Protein AF-A0AAN7XK36-F1 (afdb_monomer_lite)

Foldseek 3Di:
DDDDDDDDDDDDDPPPPPPPDPVVVVVVVVVVVVVVVVVVVVVCCVPPPVNVVVVVVVVVVVVVVVVVVVVVVVVVVVVVVVVVVVVVVVVVVVVVVVVVVVVVVVVVVVVVVVVVVVVVVVVVVVVVVVVVVVVVVVVVVVVVVVVVVVVVVVVVVVVVVVVVVVVVVVVVVVVVVVVVVVVVVVVVVVVVVVVVVVVVVVVVVVVVVVVVVVVVVVVVVVVVVVVVVVVCVVVVVPDDDDDDDPDPPVVVVVVVVVVCVVVPPPPDDDDDDDDDPPDDDDDDDDDDDDDDDDDDDDDDDDDDDDDDDDDDDDDDDPPPVVVVVVVVVVVVVVVVVPPDDPPPPPPPPPPDDDDD

Secondary structure (DSSP, 8-state):
-------------------S-HHHHHHHHHHHHHHHHHHHHHHHHHT-HHHHHHHHHHHHHHHHHHHHHHHHHHHHHHHHHHHHHHHHHHHHHHHHHHHHHHHHHHHHHHHHHHHHHHHHHHHHHHHHHHHHHHHHHHHHHHHHHHHHHHHHHHHHHHHHHHHHHHHHHHHHHHHHHHHHHHHHHHHHHHHHHHHHHHHHHHHHHHHHHHHHHHHHHHHHHHHHHHHHHHHHHHHTTT----------HHHHHHHHHHHHHHHS---S----S--------------------------------------------THHHHHHHHHHHHHHHHHHTT----TTSTTSSSS-----

pLDDT: mean 75.32, std 25.04, range [29.2, 98.69]

Structure (mmCIF, N/CA/C/O backbone):
data_AF-A0AAN7XK36-F1
#
_entry.id   AF-A0AAN7XK36-F1
#
loop_
_atom_site.group_PDB
_atom_site.id
_atom_site.type_symbol
_atom_site.label_atom_id
_atom_site.label_alt_id
_atom_site.label_comp_id
_atom_site.label_asym_id
_atom_site.label_entity_id
_atom_site.label_seq_id
_atom_site.pdbx_PDB_ins_code
_atom_site.Cartn_x
_atom_site.Cartn_y
_atom_site.Cartn_z
_atom_site.occupancy
_atom_site.B_iso_or_equiv
_atom_site.auth_seq_id
_atom_site.auth_comp_id
_atom_site.auth_asym_id
_atom_site.auth_atom_id
_atom_site.pdbx_PDB_model_num
ATOM 1 N N . MET A 1 1 ? -60.782 15.407 99.510 1.00 42.50 1 MET A N 1
ATOM 2 C CA . MET A 1 1 ? -62.079 16.067 99.227 1.00 42.50 1 MET A CA 1
ATOM 3 C C . MET A 1 1 ? -62.958 15.015 98.578 1.00 42.50 1 MET A C 1
ATOM 5 O O . MET A 1 1 ? -62.475 14.459 97.600 1.00 42.50 1 MET A O 1
ATOM 9 N N . PRO A 1 2 ? -64.125 14.632 99.126 1.00 44.09 2 PRO A N 1
ATOM 10 C CA . PRO A 1 2 ? -65.153 15.415 99.839 1.00 44.09 2 PRO A CA 1
ATOM 11 C C . PRO A 1 2 ? -65.187 15.056 101.343 1.00 44.09 2 PRO A C 1
ATOM 13 O O . PRO A 1 2 ? -64.487 14.141 101.748 1.00 44.09 2 PRO A O 1
ATOM 16 N N . ARG A 1 3 ? -65.947 15.653 102.258 1.00 39.16 3 ARG A N 1
ATOM 17 C CA . ARG A 1 3 ? -66.789 16.853 102.359 1.00 39.16 3 ARG A CA 1
ATOM 18 C C . ARG A 1 3 ? -67.211 16.830 103.832 1.00 39.16 3 ARG A C 1
ATOM 20 O O . ARG A 1 3 ? -67.701 15.805 104.301 1.00 39.16 3 ARG A O 1
ATOM 27 N N . ASP A 1 4 ? -66.979 17.921 104.545 1.00 38.22 4 ASP A N 1
ATOM 28 C CA . ASP A 1 4 ? -67.459 18.120 105.909 1.00 38.22 4 ASP A CA 1
ATOM 29 C C . ASP A 1 4 ? -68.971 17.903 106.007 1.00 38.22 4 ASP A C 1
ATOM 31 O O . ASP A 1 4 ? -69.725 18.341 105.137 1.00 38.22 4 ASP A O 1
ATOM 35 N N . SER A 1 5 ? -69.432 17.291 107.097 1.00 44.53 5 SER A N 1
ATOM 36 C CA . SER A 1 5 ? -70.775 17.529 107.637 1.00 44.53 5 SER A CA 1
ATOM 37 C C . SER A 1 5 ? -70.770 17.264 109.138 1.00 44.53 5 SER A C 1
ATOM 39 O O . SER A 1 5 ? -70.882 16.140 109.619 1.00 44.53 5 SER A O 1
ATOM 41 N N . GLN A 1 6 ? -70.595 18.366 109.862 1.00 39.06 6 GLN A N 1
ATOM 42 C CA . GLN A 1 6 ? -70.835 18.516 111.288 1.00 39.06 6 GLN A CA 1
ATOM 43 C C . GLN A 1 6 ? -72.252 18.042 111.641 1.00 39.06 6 GLN A C 1
ATOM 45 O O . GLN A 1 6 ? -73.210 18.444 110.989 1.00 39.06 6 GLN A O 1
ATOM 50 N N . SER A 1 7 ? -72.400 17.277 112.724 1.00 41.94 7 SER A N 1
ATOM 51 C CA . SER A 1 7 ? -73.647 17.248 113.500 1.00 41.94 7 SER A CA 1
ATOM 52 C C . SER A 1 7 ? -73.307 17.262 114.985 1.00 41.94 7 SER A C 1
ATOM 54 O O . SER A 1 7 ? -72.906 16.269 115.584 1.00 41.94 7 SER A O 1
ATOM 56 N N . LYS A 1 8 ? -73.420 18.460 115.547 1.00 41.34 8 LYS A N 1
ATOM 57 C CA . LYS A 1 8 ? -73.320 18.807 116.958 1.00 41.34 8 LYS A CA 1
ATOM 58 C C . LYS A 1 8 ? -74.729 18.665 117.538 1.00 41.34 8 LYS A C 1
ATOM 60 O O . LYS A 1 8 ? -75.589 19.472 117.201 1.00 41.34 8 LYS A O 1
ATOM 65 N N . THR A 1 9 ? -75.003 17.662 118.368 1.00 38.84 9 THR A N 1
ATOM 66 C CA . THR A 1 9 ? -76.258 17.575 119.148 1.00 38.84 9 THR A CA 1
ATOM 67 C C . THR A 1 9 ? -75.981 16.713 120.381 1.00 38.84 9 THR A C 1
ATOM 69 O O . THR A 1 9 ? -75.776 15.514 120.278 1.00 38.84 9 THR A O 1
ATOM 72 N N . ALA A 1 10 ? -75.580 17.357 121.474 1.00 36.78 10 ALA A N 1
ATOM 73 C CA . ALA A 1 10 ? -76.425 17.700 122.620 1.00 36.78 10 ALA A CA 1
ATOM 74 C C . ALA A 1 10 ? -76.364 16.614 123.702 1.00 36.78 10 ALA A C 1
ATOM 76 O O . ALA A 1 10 ? -76.970 15.551 123.602 1.00 36.78 10 ALA A O 1
ATOM 77 N N . ALA A 1 11 ? -75.623 16.938 124.761 1.00 40.47 11 ALA A N 1
ATOM 78 C CA . ALA A 1 11 ? -75.819 16.344 126.066 1.00 40.47 11 ALA A CA 1
ATOM 79 C C . ALA A 1 11 ? -77.290 16.521 126.464 1.00 40.47 11 ALA A C 1
ATOM 81 O O . ALA A 1 11 ? -77.763 17.647 126.607 1.00 40.47 11 ALA A O 1
ATOM 82 N N . ILE A 1 12 ? -77.993 15.409 126.657 1.00 38.94 12 ILE A N 1
ATOM 83 C CA . ILE A 1 12 ? -79.192 15.365 127.484 1.00 38.94 12 ILE A CA 1
ATOM 84 C C . ILE A 1 12 ? -78.900 14.345 128.573 1.00 38.94 12 ILE A C 1
ATOM 86 O O . ILE A 1 12 ? -79.059 13.137 128.413 1.00 38.94 12 ILE A O 1
ATOM 90 N N . ALA A 1 13 ? -78.417 14.881 129.689 1.00 41.28 13 ALA A N 1
ATOM 91 C CA . ALA A 1 13 ? -78.659 14.290 130.982 1.00 41.28 13 ALA A CA 1
ATOM 92 C C . ALA A 1 13 ? -80.178 14.170 131.159 1.00 41.28 13 ALA A C 1
ATOM 94 O O . ALA A 1 13 ? -80.890 15.170 131.175 1.00 41.28 13 ALA A O 1
ATOM 95 N N . ALA A 1 14 ? -80.657 12.942 131.302 1.00 37.47 14 ALA A N 1
ATOM 96 C CA . ALA A 1 14 ? -81.941 12.654 131.916 1.00 37.47 14 ALA A CA 1
ATOM 97 C C . ALA A 1 14 ? -81.705 11.602 133.002 1.00 37.47 14 ALA A C 1
ATOM 99 O O . ALA A 1 14 ? -82.149 10.462 132.921 1.00 37.47 14 ALA A O 1
ATOM 100 N N . VAL A 1 15 ? -81.003 12.028 134.057 1.00 41.22 15 VAL A N 1
ATOM 101 C CA . VAL A 1 15 ? -81.347 11.611 135.419 1.00 41.22 15 VAL A CA 1
ATOM 102 C C . VAL A 1 15 ? -82.739 12.189 135.667 1.00 41.22 15 VAL A C 1
ATOM 104 O O . VAL A 1 15 ? -82.903 13.285 136.190 1.00 41.22 15 VAL A O 1
ATOM 107 N N . ALA A 1 16 ? -83.748 11.488 135.162 1.00 42.38 16 ALA A N 1
ATOM 108 C CA . ALA A 1 16 ? -85.130 11.698 135.525 1.00 42.38 16 ALA A CA 1
ATOM 109 C C . ALA A 1 16 ? -85.463 10.578 136.503 1.00 42.38 16 ALA A C 1
ATOM 111 O O . ALA A 1 16 ? -85.683 9.431 136.124 1.00 42.38 16 ALA A O 1
ATOM 112 N N . THR A 1 17 ? -85.447 10.927 137.784 1.00 42.22 17 THR A N 1
ATOM 113 C CA . THR A 1 17 ? -86.207 10.258 138.833 1.00 42.22 17 THR A CA 1
ATOM 114 C C . THR A 1 17 ? -87.656 10.122 138.369 1.00 42.22 17 THR A C 1
ATOM 116 O O . THR A 1 17 ? -88.474 11.022 138.561 1.00 42.22 17 THR A O 1
ATOM 119 N N . VAL A 1 18 ? -87.969 9.011 137.706 1.00 44.34 18 VAL A N 1
ATOM 120 C CA . VAL A 1 18 ? -89.342 8.593 137.447 1.00 44.34 18 VAL A CA 1
ATOM 121 C C . VAL A 1 18 ? -89.851 8.029 138.765 1.00 44.34 18 VAL A C 1
ATOM 123 O O . VAL A 1 18 ? -89.554 6.895 139.136 1.00 44.34 18 VAL A O 1
ATOM 126 N N . GLY A 1 19 ? -90.558 8.882 139.509 1.00 39.50 19 GLY A N 1
ATOM 127 C CA . GLY A 1 19 ? -91.356 8.477 140.658 1.00 39.50 19 GLY A CA 1
ATOM 128 C C . GLY A 1 19 ? -92.310 7.342 140.290 1.00 39.50 19 GLY A C 1
ATOM 129 O O . GLY A 1 19 ? -92.677 7.200 139.125 1.00 39.50 19 GLY A O 1
ATOM 130 N N . ASN A 1 20 ? -92.669 6.545 141.298 1.00 46.22 20 ASN A N 1
ATOM 131 C CA . ASN A 1 20 ? -93.498 5.334 141.291 1.00 46.22 20 ASN A CA 1
ATOM 132 C C . ASN A 1 20 ? -94.671 5.310 140.279 1.00 46.22 20 ASN A C 1
ATOM 134 O O . ASN A 1 20 ? -95.840 5.351 140.655 1.00 46.22 20 ASN A O 1
ATOM 138 N N . CYS A 1 21 ? -94.366 5.170 138.989 1.00 54.31 21 CYS A N 1
ATOM 139 C CA . CYS A 1 21 ? -95.279 4.765 137.932 1.00 54.31 21 CYS A CA 1
ATOM 140 C C . CYS A 1 21 ? -94.715 3.480 137.332 1.00 54.31 21 CYS A C 1
ATOM 142 O O . CYS A 1 21 ? -93.789 3.506 136.518 1.00 54.31 21 CYS A O 1
ATOM 144 N N . GLN A 1 22 ? -95.290 2.354 137.757 1.00 59.53 22 GLN A N 1
ATOM 145 C CA . GLN A 1 22 ? -94.885 1.008 137.353 1.00 59.53 22 GLN A CA 1
ATOM 146 C C . GLN A 1 22 ? -94.842 0.843 135.819 1.00 59.53 22 GLN A C 1
ATOM 148 O O . GLN A 1 22 ? -94.020 0.097 135.307 1.00 59.53 22 GLN A O 1
ATOM 153 N N . ASN A 1 23 ? -95.677 1.573 135.065 1.00 63.12 23 ASN A N 1
ATOM 154 C CA . ASN A 1 23 ? -95.726 1.476 133.601 1.00 63.12 23 ASN A CA 1
ATOM 155 C C . ASN A 1 23 ? -94.575 2.212 132.888 1.00 63.12 23 ASN A C 1
ATOM 157 O O . ASN A 1 23 ? -94.138 1.766 131.829 1.00 63.12 23 ASN A O 1
ATOM 161 N N . CYS A 1 24 ? -94.048 3.306 133.451 1.00 66.19 24 CYS A N 1
ATOM 162 C CA . CYS A 1 24 ? -92.933 4.047 132.845 1.00 66.19 24 CYS A CA 1
ATOM 163 C C . CYS A 1 24 ? -91.583 3.350 133.076 1.00 66.19 24 CYS A C 1
ATOM 165 O O . CYS A 1 24 ? -90.725 3.384 132.193 1.00 66.19 24 CYS A O 1
ATOM 167 N N . SER A 1 25 ? -91.399 2.685 134.225 1.00 67.56 25 SER A N 1
ATOM 168 C CA . SER A 1 25 ? -90.214 1.854 134.473 1.00 67.56 25 SER A CA 1
ATOM 169 C C . SER A 1 25 ? -90.208 0.617 133.575 1.00 67.56 25 SER A C 1
ATOM 171 O O . SER A 1 25 ? -89.182 0.329 132.969 1.00 67.56 25 SER A O 1
ATOM 173 N N . VAL A 1 26 ? -91.358 -0.043 133.401 1.00 72.44 26 VAL A N 1
ATOM 174 C CA . VAL A 1 26 ? -91.515 -1.200 132.504 1.00 72.44 26 VAL A CA 1
ATOM 175 C C . VAL A 1 26 ? -91.267 -0.820 131.043 1.00 72.44 26 VAL A C 1
ATOM 177 O O . VAL A 1 26 ? -90.565 -1.545 130.344 1.00 72.44 26 VAL A O 1
ATOM 180 N N . LEU A 1 27 ? -91.763 0.331 130.576 1.00 78.19 27 LEU A N 1
ATOM 181 C CA . LEU A 1 27 ? -91.489 0.802 129.215 1.00 78.19 27 LEU A CA 1
ATOM 182 C C . LEU A 1 27 ? -90.009 1.149 129.016 1.00 78.19 27 LEU A C 1
ATOM 184 O O . LEU A 1 27 ? -89.435 0.766 128.003 1.00 78.19 27 LEU A O 1
ATOM 188 N N . HIS A 1 28 ? -89.372 1.834 129.971 1.00 77.94 28 HIS A N 1
ATOM 189 C CA . HIS A 1 28 ? -87.939 2.132 129.892 1.00 77.94 28 HIS A CA 1
ATOM 190 C C . HIS A 1 28 ? -87.099 0.848 129.919 1.00 77.94 28 HIS A C 1
ATOM 192 O O . HIS A 1 28 ? -86.124 0.735 129.179 1.00 77.94 28 HIS A O 1
ATOM 198 N N . GLN A 1 29 ? -87.483 -0.137 130.732 1.00 79.12 29 GLN A N 1
ATOM 199 C CA . GLN A 1 29 ? -86.818 -1.434 130.834 1.00 79.12 29 GLN A CA 1
ATOM 200 C C . GLN A 1 29 ? -86.992 -2.250 129.549 1.00 79.12 29 GLN A C 1
ATOM 202 O O . GLN A 1 29 ? -86.001 -2.732 129.016 1.00 79.12 29 GLN A O 1
ATOM 207 N N . SER A 1 30 ? -88.201 -2.283 128.981 1.00 81.69 30 SER A N 1
ATOM 208 C CA . SER A 1 30 ? -88.492 -2.903 127.684 1.00 81.69 30 SER A CA 1
ATOM 209 C C . SER A 1 30 ? -87.751 -2.216 126.537 1.00 81.69 30 SER A C 1
ATOM 211 O O . SER A 1 30 ? -87.161 -2.894 125.705 1.00 81.69 30 SER A O 1
ATOM 213 N N . LEU A 1 31 ? -87.708 -0.881 126.504 1.00 84.44 31 LEU A N 1
ATOM 214 C CA . LEU A 1 31 ? -86.966 -0.127 125.493 1.00 84.44 31 LEU A CA 1
ATOM 215 C C . LEU A 1 31 ? -85.458 -0.373 125.618 1.00 84.44 31 LEU A C 1
ATOM 217 O O . LEU A 1 31 ? -84.787 -0.580 124.612 1.00 84.44 31 LEU A O 1
ATOM 221 N N . THR A 1 32 ? -84.932 -0.399 126.845 1.00 83.12 32 THR A N 1
ATOM 222 C CA . THR A 1 32 ? -83.526 -0.729 127.109 1.00 83.12 32 THR A CA 1
ATOM 223 C C . THR A 1 32 ? -83.223 -2.157 126.665 1.00 83.12 32 THR A C 1
ATOM 225 O O . THR A 1 32 ? -82.237 -2.375 125.976 1.00 83.12 32 THR A O 1
ATOM 228 N N . GLU A 1 33 ? -84.093 -3.119 126.970 1.00 82.44 33 GLU A N 1
ATOM 229 C CA . GLU A 1 33 ? -83.947 -4.524 126.586 1.00 82.44 33 GLU A CA 1
ATOM 230 C C . GLU A 1 33 ? -84.076 -4.729 125.069 1.00 82.44 33 GLU A C 1
ATOM 232 O O . GLU A 1 33 ? -83.335 -5.523 124.491 1.00 82.44 33 GLU A O 1
ATOM 237 N N . TYR A 1 34 ? -84.930 -3.957 124.391 1.00 87.94 34 TYR A N 1
ATOM 238 C CA . TYR A 1 34 ? -85.051 -3.952 122.932 1.00 87.94 34 TYR A CA 1
ATOM 239 C C . TYR A 1 34 ? -83.822 -3.331 122.271 1.00 87.94 34 TYR A C 1
ATOM 241 O O . TYR A 1 34 ? -83.294 -3.891 121.317 1.00 87.94 34 TYR A O 1
ATOM 249 N N . VAL A 1 35 ? -83.319 -2.208 122.793 1.00 87.50 35 VAL A N 1
ATOM 250 C CA . VAL A 1 35 ? -82.086 -1.566 122.313 1.00 87.50 35 VAL A CA 1
ATOM 251 C C . VAL A 1 35 ? -80.878 -2.468 122.570 1.00 87.50 35 VAL A C 1
ATOM 253 O O . VAL A 1 35 ? -80.038 -2.611 121.687 1.00 87.50 35 VAL A O 1
ATOM 256 N N . SER A 1 36 ? -80.810 -3.143 123.719 1.00 83.25 36 SER A N 1
ATOM 257 C CA . SER A 1 36 ? -79.780 -4.138 124.031 1.00 83.25 36 SER A CA 1
ATOM 258 C C . SER A 1 36 ? -79.879 -5.367 123.131 1.00 83.25 36 SER A C 1
ATOM 260 O O . SER A 1 36 ? -78.861 -5.808 122.607 1.00 83.25 36 SER A O 1
ATOM 262 N N . SER A 1 37 ? -81.083 -5.888 122.883 1.00 83.69 37 SER A N 1
ATOM 263 C CA . SER A 1 37 ? -81.311 -7.013 121.966 1.00 83.69 37 SER A CA 1
ATOM 264 C C . SER A 1 37 ? -80.993 -6.635 120.521 1.00 83.69 37 SER A C 1
ATOM 266 O O . SER A 1 37 ? -80.412 -7.425 119.783 1.00 83.69 37 SER A O 1
ATOM 268 N N . PHE A 1 38 ? -81.312 -5.407 120.120 1.00 84.38 38 PHE A N 1
ATOM 269 C CA . PHE A 1 38 ? -80.998 -4.862 118.805 1.00 84.38 38 PHE A CA 1
ATOM 270 C C . PHE A 1 38 ? -79.495 -4.629 118.628 1.00 84.38 38 PHE A C 1
ATOM 272 O O . PHE A 1 38 ? -78.941 -4.970 117.584 1.00 84.38 38 PHE A O 1
ATOM 279 N N . LEU A 1 39 ? -78.807 -4.113 119.651 1.00 83.31 39 LEU A N 1
ATOM 280 C CA . LEU A 1 39 ? -77.348 -4.004 119.668 1.00 83.31 39 LEU A CA 1
ATOM 281 C C . LEU A 1 39 ? -76.699 -5.388 119.609 1.00 83.31 39 LEU A C 1
ATOM 283 O O . LEU A 1 39 ? -75.815 -5.593 118.783 1.00 83.31 39 LEU A O 1
ATOM 287 N N . ALA A 1 40 ? -77.185 -6.352 120.394 1.00 79.88 40 ALA A N 1
ATOM 288 C CA . ALA A 1 40 ? -76.712 -7.732 120.366 1.00 79.88 40 ALA A CA 1
ATOM 289 C C . ALA A 1 40 ? -76.944 -8.390 118.999 1.00 79.88 40 ALA A C 1
ATOM 291 O O . ALA A 1 40 ? -76.054 -9.067 118.498 1.00 79.88 40 ALA A O 1
ATOM 292 N N . LEU A 1 41 ? -78.090 -8.156 118.354 1.00 84.12 41 LEU A N 1
ATOM 293 C CA . LEU A 1 41 ? -78.377 -8.651 117.008 1.00 84.12 41 LEU A CA 1
ATOM 294 C C . LEU A 1 41 ? -77.477 -7.991 115.960 1.00 84.12 41 LEU A C 1
ATOM 296 O O . LEU A 1 41 ? -76.905 -8.690 115.135 1.00 84.12 41 LEU A O 1
ATOM 300 N N . LYS A 1 42 ? -77.290 -6.669 116.012 1.00 81.00 42 LYS A N 1
ATOM 301 C CA . LYS A 1 42 ? -76.369 -5.937 115.131 1.00 81.00 42 LYS A CA 1
ATOM 302 C C . LYS A 1 42 ? -74.942 -6.465 115.265 1.00 81.00 42 LYS A C 1
ATOM 304 O O . LYS A 1 42 ? -74.265 -6.657 114.260 1.00 81.00 42 LYS A O 1
ATOM 309 N N . GLN A 1 43 ? -74.503 -6.728 116.494 1.00 80.00 43 GLN A N 1
ATOM 310 C CA . GLN A 1 43 ? -73.187 -7.291 116.774 1.00 80.00 43 GLN A CA 1
ATOM 311 C C . GLN A 1 43 ? -73.105 -8.747 116.311 1.00 80.00 43 GLN A C 1
ATOM 313 O O . GLN A 1 43 ? -72.125 -9.115 115.689 1.00 80.00 43 GLN A O 1
ATOM 318 N N . ARG A 1 44 ? -74.153 -9.555 116.511 1.00 79.25 44 ARG A N 1
ATOM 319 C CA . ARG A 1 44 ? -74.220 -10.952 116.056 1.00 79.25 44 ARG A CA 1
ATOM 320 C C . ARG A 1 44 ? -74.304 -11.083 114.538 1.00 79.25 44 ARG A C 1
ATOM 322 O O . ARG A 1 44 ? -73.762 -12.034 114.013 1.00 79.25 44 ARG A O 1
ATOM 329 N N . VAL A 1 45 ? -74.937 -10.147 113.833 1.00 76.31 45 VAL A N 1
ATOM 330 C CA . VAL A 1 45 ? -74.949 -10.090 112.362 1.00 76.31 45 VAL A CA 1
ATOM 331 C C . VAL A 1 45 ? -73.582 -9.640 111.842 1.00 76.31 45 VAL A C 1
ATOM 333 O O . VAL A 1 45 ? -73.047 -10.269 110.937 1.00 76.31 45 VAL A O 1
ATOM 336 N N . ALA A 1 46 ? -72.972 -8.623 112.460 1.00 70.81 46 ALA A N 1
ATOM 337 C CA . ALA A 1 46 ? -71.634 -8.147 112.096 1.00 70.81 46 ALA A CA 1
ATOM 338 C C . ALA A 1 46 ? -70.504 -9.138 112.440 1.00 70.81 46 ALA A C 1
ATOM 340 O O . ALA A 1 46 ? -69.468 -9.126 111.787 1.00 70.81 46 ALA A O 1
ATOM 341 N N . VAL A 1 47 ? -70.699 -9.977 113.462 1.00 71.56 47 VAL A N 1
ATOM 342 C CA . VAL A 1 47 ? -69.751 -11.005 113.930 1.00 71.56 47 VAL A CA 1
ATOM 343 C C . VAL A 1 47 ? -70.192 -12.410 113.490 1.00 71.56 47 VAL A C 1
ATOM 345 O O . VAL A 1 47 ? -69.541 -13.386 113.838 1.00 71.56 47 VAL A O 1
ATOM 348 N N . SER A 1 48 ? -71.291 -12.554 112.734 1.00 77.69 48 SER A N 1
ATOM 349 C CA . SER A 1 48 ? -71.699 -13.876 112.240 1.00 77.69 48 SER A CA 1
ATOM 350 C C . SER A 1 48 ? -70.632 -14.411 111.294 1.00 77.69 48 SER A C 1
ATOM 352 O O . SER A 1 48 ? -70.187 -13.695 110.393 1.00 77.69 48 SER A O 1
ATOM 354 N N . ASP A 1 49 ? -70.246 -15.671 111.493 1.00 76.38 49 ASP A N 1
ATOM 355 C CA . ASP A 1 49 ? -69.249 -16.353 110.663 1.00 76.38 49 ASP A CA 1
ATOM 356 C C . ASP A 1 49 ? -69.625 -16.292 109.169 1.00 76.38 49 ASP A C 1
ATOM 358 O O . ASP A 1 49 ? -68.752 -16.155 108.313 1.00 76.38 49 ASP A O 1
ATOM 362 N N . ASP A 1 50 ? -70.928 -16.271 108.860 1.00 81.06 50 ASP A N 1
ATOM 363 C CA . ASP A 1 50 ? -71.466 -16.122 107.504 1.00 81.06 50 ASP A CA 1
ATOM 364 C C . ASP A 1 50 ? -71.166 -14.743 106.885 1.00 81.06 50 ASP A C 1
ATOM 366 O O . ASP A 1 50 ? -70.772 -14.658 105.721 1.00 81.06 50 ASP A O 1
ATOM 370 N N . ALA A 1 51 ? -71.313 -13.646 107.642 1.00 82.00 51 ALA A N 1
ATOM 371 C CA . ALA A 1 51 ? -71.013 -12.297 107.152 1.00 82.00 51 ALA A CA 1
ATOM 372 C C . ALA A 1 51 ? -69.504 -12.086 106.938 1.00 82.00 51 ALA A C 1
ATOM 374 O O . ALA A 1 51 ? -69.102 -11.479 105.944 1.00 82.00 51 ALA A O 1
ATOM 375 N N . ILE A 1 52 ? -68.670 -12.632 107.830 1.00 84.81 52 ILE A N 1
ATOM 376 C CA . ILE A 1 52 ? -67.204 -12.599 107.710 1.00 84.81 52 ILE A CA 1
ATOM 377 C C . ILE A 1 52 ? -66.744 -13.455 106.518 1.00 84.81 52 ILE A C 1
ATOM 379 O O . ILE A 1 52 ? -65.903 -13.012 105.734 1.00 84.81 52 ILE A O 1
ATOM 383 N N . GLY A 1 53 ? -67.327 -14.644 106.331 1.00 86.44 53 GLY A N 1
ATOM 384 C CA . GLY A 1 53 ? -67.033 -15.528 105.202 1.00 86.44 53 GLY A CA 1
ATOM 385 C C . GLY A 1 53 ? -67.405 -14.916 103.850 1.00 86.44 53 GLY A C 1
ATOM 386 O O . GLY A 1 53 ? -66.610 -14.965 102.912 1.00 86.44 53 GLY A O 1
ATOM 387 N N . LEU A 1 54 ? -68.571 -14.266 103.752 1.00 88.50 54 LEU A N 1
ATOM 388 C CA . LEU A 1 54 ? -68.976 -13.532 102.546 1.00 88.50 54 LEU A CA 1
ATOM 389 C C . LEU A 1 54 ? -68.045 -12.350 102.248 1.00 88.50 54 LEU A C 1
ATOM 391 O O . LEU A 1 54 ? -67.708 -12.114 101.088 1.00 88.50 54 LEU A O 1
ATOM 395 N N . GLN A 1 55 ? -67.602 -11.623 103.276 1.00 86.94 55 GLN A N 1
ATOM 396 C CA . GLN A 1 55 ? -66.666 -10.512 103.110 1.00 86.94 55 GLN A CA 1
ATOM 397 C C . GLN A 1 55 ? -65.291 -10.994 102.616 1.00 86.94 55 GLN A C 1
ATOM 399 O O . GLN A 1 55 ? -64.744 -10.402 101.688 1.00 86.94 55 GLN A O 1
ATOM 404 N N . GLN A 1 56 ? -64.776 -12.105 103.155 1.00 90.69 56 GLN A N 1
ATOM 405 C CA . GLN A 1 56 ? -63.541 -12.739 102.676 1.00 90.69 56 GLN A CA 1
ATOM 406 C C . GLN A 1 56 ? -63.662 -13.240 101.231 1.00 90.69 56 GLN A C 1
ATOM 408 O O . GLN A 1 56 ? -62.739 -13.054 100.443 1.00 90.69 56 GLN A O 1
ATOM 413 N N . GLN A 1 57 ? -64.799 -13.834 100.852 1.00 92.69 57 GLN A N 1
ATOM 414 C CA . GLN A 1 57 ? -65.044 -14.264 99.471 1.00 92.69 57 GLN A CA 1
ATOM 415 C C . GLN A 1 57 ? -65.086 -13.086 98.495 1.00 92.69 57 GLN A C 1
ATOM 417 O O . GLN A 1 57 ? -64.553 -13.186 97.391 1.00 92.69 57 GLN A O 1
ATOM 422 N N . LEU A 1 58 ? -65.700 -11.968 98.891 1.00 92.94 58 LEU A N 1
ATOM 423 C CA . LEU A 1 58 ? -65.706 -10.738 98.100 1.00 92.94 58 LEU A CA 1
ATOM 424 C C . LEU A 1 58 ? -64.291 -10.187 97.912 1.00 92.94 58 LEU A C 1
ATOM 426 O O . LEU A 1 58 ? -63.921 -9.844 96.791 1.00 92.94 58 LEU A O 1
ATOM 430 N N . GLU A 1 59 ? -63.495 -10.149 98.981 1.00 93.88 59 GLU A N 1
ATOM 431 C CA . GLU A 1 59 ? -62.104 -9.696 98.932 1.00 93.88 59 GLU A CA 1
ATOM 432 C C . GLU A 1 59 ? -61.240 -10.622 98.057 1.00 93.88 59 GLU A C 1
ATOM 434 O O . GLU A 1 59 ? -60.501 -10.148 97.192 1.00 93.88 59 GLU A O 1
ATOM 439 N N . GLU A 1 60 ? -61.404 -11.944 98.174 1.00 95.12 60 GLU A N 1
ATOM 440 C CA . GLU A 1 60 ? -60.727 -12.923 97.318 1.00 95.12 60 GLU A CA 1
ATOM 441 C C . GLU A 1 60 ? -61.129 -12.777 95.841 1.00 95.12 60 GLU A C 1
ATOM 443 O O . GLU A 1 60 ? -60.268 -12.784 94.955 1.00 95.12 60 GLU A O 1
ATOM 448 N N . LEU A 1 61 ? -62.424 -12.617 95.550 1.00 95.44 61 LEU A N 1
ATOM 449 C CA . LEU A 1 61 ? -62.911 -12.388 94.189 1.00 95.44 61 LEU A CA 1
ATOM 450 C C . LEU A 1 61 ? -62.386 -11.072 93.616 1.00 95.44 61 LEU A C 1
ATOM 452 O O . LEU A 1 61 ? -62.015 -11.037 92.445 1.00 95.44 61 LEU A O 1
ATOM 456 N N . GLN A 1 62 ? -62.298 -10.018 94.425 1.00 95.94 62 GLN A N 1
ATOM 457 C CA . GLN A 1 62 ? -61.761 -8.731 94.000 1.00 95.94 62 GLN A CA 1
ATOM 458 C C . GLN A 1 62 ? -60.266 -8.827 93.673 1.00 95.94 62 GLN A C 1
ATOM 460 O O . GLN A 1 62 ? -59.837 -8.341 92.626 1.00 95.94 62 GLN A O 1
ATOM 465 N N . ILE A 1 63 ? -59.481 -9.537 94.491 1.00 96.12 63 ILE A N 1
ATOM 466 C CA . ILE A 1 63 ? -58.069 -9.831 94.198 1.00 96.12 63 ILE A CA 1
ATOM 467 C C . ILE A 1 63 ? -57.940 -10.637 92.897 1.00 96.12 63 ILE A C 1
ATOM 469 O O . ILE A 1 63 ? -57.092 -10.329 92.053 1.00 96.12 63 ILE A O 1
ATOM 473 N N . ARG A 1 64 ? -58.781 -11.662 92.700 1.00 96.00 64 ARG A N 1
ATOM 474 C CA . ARG A 1 64 ? -58.786 -12.474 91.471 1.00 96.00 64 ARG A CA 1
ATOM 475 C C . ARG A 1 64 ? -59.158 -11.652 90.242 1.00 96.00 64 ARG A C 1
ATOM 477 O O . ARG A 1 64 ? -58.519 -11.830 89.209 1.00 96.00 64 ARG A O 1
ATOM 484 N N . LEU A 1 65 ? -60.137 -10.755 90.347 1.00 96.81 65 LEU A N 1
ATOM 485 C CA . LEU A 1 65 ? -60.557 -9.878 89.255 1.00 96.81 65 LEU A CA 1
ATOM 486 C C . LEU A 1 65 ? -59.413 -8.953 88.834 1.00 96.81 65 LEU A C 1
ATOM 488 O O . LEU A 1 65 ? -59.033 -8.970 87.671 1.00 96.81 65 LEU A O 1
ATOM 492 N N . VAL A 1 66 ? -58.782 -8.260 89.788 1.00 96.81 66 VAL A N 1
ATOM 493 C CA . VAL A 1 66 ? -57.618 -7.395 89.520 1.00 96.81 66 VAL A CA 1
ATOM 494 C C . VAL A 1 66 ? -56.461 -8.194 88.911 1.00 96.81 66 VAL A C 1
ATOM 496 O O . VAL A 1 66 ? -55.778 -7.737 87.995 1.00 96.81 66 VAL A O 1
ATOM 499 N N . THR A 1 67 ? -56.247 -9.427 89.379 1.00 96.50 67 THR A N 1
ATOM 500 C CA . THR A 1 67 ? -55.227 -10.321 88.812 1.00 96.50 67 THR A CA 1
ATOM 501 C C . THR A 1 67 ? -55.561 -10.723 87.372 1.00 96.50 67 THR A C 1
ATOM 503 O O . THR A 1 67 ? -54.659 -10.794 86.538 1.00 96.50 67 THR A O 1
ATOM 506 N N . LEU A 1 68 ? -56.832 -10.995 87.062 1.00 96.31 68 LEU A N 1
ATOM 507 C CA . LEU A 1 68 ? -57.284 -11.311 85.706 1.00 96.31 68 LEU A CA 1
ATOM 508 C C . LEU A 1 68 ? -57.204 -10.095 84.784 1.00 96.31 68 LEU A C 1
ATOM 510 O O . LEU A 1 68 ? -56.697 -10.236 83.681 1.00 96.31 68 LEU A O 1
ATOM 514 N N . GLU A 1 69 ? -57.618 -8.913 85.236 1.00 96.81 69 GLU A N 1
ATOM 515 C CA . GLU A 1 69 ? -57.482 -7.655 84.490 1.00 96.81 69 GLU A CA 1
ATOM 516 C C . GLU A 1 69 ? -56.022 -7.384 84.126 1.00 96.81 69 GLU A C 1
ATOM 518 O O . GLU A 1 69 ? -55.712 -7.114 82.966 1.00 96.81 69 GLU A O 1
ATOM 523 N N . LYS A 1 70 ? -55.106 -7.549 85.092 1.00 97.50 70 LYS A N 1
ATOM 524 C CA . LYS A 1 70 ? -53.668 -7.437 84.839 1.00 97.50 70 LYS A CA 1
ATOM 525 C C . LYS A 1 70 ? -53.197 -8.447 83.789 1.00 97.50 70 LYS A C 1
ATOM 527 O O . LYS A 1 70 ? -52.497 -8.071 82.857 1.00 97.50 70 LYS A O 1
ATOM 532 N N . ARG A 1 71 ? -53.604 -9.716 83.910 1.00 96.94 71 ARG A N 1
ATOM 533 C CA . ARG A 1 71 ? -53.250 -10.759 82.930 1.00 96.94 71 ARG A CA 1
ATOM 534 C C . ARG A 1 71 ? -53.799 -10.465 81.533 1.00 96.94 71 ARG A C 1
ATOM 536 O O . ARG A 1 71 ? -53.119 -10.766 80.559 1.00 96.94 71 ARG A O 1
ATOM 543 N N . THR A 1 72 ? -54.999 -9.898 81.423 1.00 97.44 72 THR A N 1
ATOM 544 C CA . THR A 1 72 ? -55.584 -9.489 80.138 1.00 97.44 72 THR A CA 1
ATOM 545 C C . THR A 1 72 ? -54.766 -8.370 79.502 1.00 97.44 72 THR A C 1
ATOM 547 O O . THR A 1 72 ? -54.415 -8.478 78.331 1.00 97.44 72 THR A O 1
ATOM 550 N N . ALA A 1 73 ? -54.380 -7.351 80.277 1.00 97.94 73 ALA A N 1
ATOM 551 C CA . ALA A 1 73 ? -53.515 -6.279 79.788 1.00 97.94 73 ALA A CA 1
ATOM 552 C C . ALA A 1 73 ? -52.140 -6.807 79.330 1.00 97.94 73 ALA A C 1
ATOM 554 O O .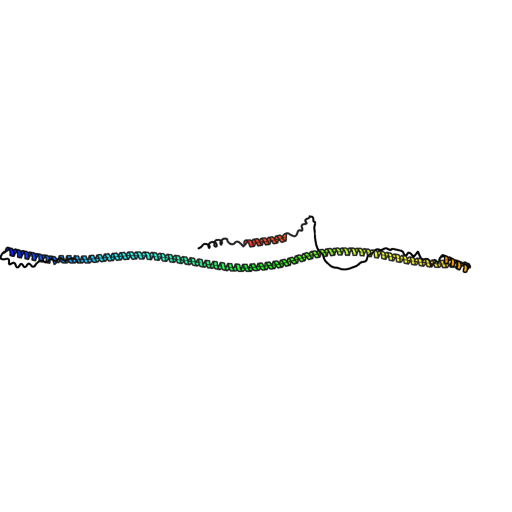 ALA A 1 73 ? -51.668 -6.444 78.254 1.00 97.94 73 ALA A O 1
ATOM 555 N N . ASP A 1 74 ? -51.523 -7.716 80.094 1.00 97.69 74 ASP A N 1
ATOM 556 C CA . ASP A 1 74 ? -50.257 -8.359 79.711 1.00 97.69 74 ASP A CA 1
ATOM 557 C C . ASP A 1 74 ? -50.400 -9.158 78.394 1.00 97.69 74 ASP A C 1
ATOM 559 O O . ASP A 1 74 ? -49.499 -9.151 77.554 1.00 97.69 74 ASP A O 1
ATOM 563 N N . TYR A 1 75 ? -51.543 -9.822 78.177 1.00 97.50 75 TYR A N 1
ATOM 564 C CA . TYR A 1 75 ? -51.826 -10.556 76.938 1.00 97.50 75 TYR A CA 1
ATOM 565 C C . TYR A 1 75 ? -51.980 -9.627 75.726 1.00 97.50 75 TYR A C 1
ATOM 567 O O . TYR A 1 75 ? -51.447 -9.927 74.658 1.00 97.50 75 TYR A O 1
ATOM 575 N N . GLU A 1 76 ? -52.663 -8.492 75.885 1.00 97.94 76 GLU A N 1
ATOM 576 C CA . GLU A 1 76 ? -52.801 -7.482 74.828 1.00 97.94 76 GLU A CA 1
ATOM 577 C C . GLU A 1 76 ? -51.440 -6.897 74.420 1.00 97.94 76 GLU A C 1
ATOM 579 O O . GLU A 1 76 ? -51.169 -6.744 73.226 1.00 97.94 76 GLU A O 1
ATOM 584 N N . ILE A 1 77 ? -50.551 -6.644 75.389 1.00 98.06 77 ILE A N 1
ATOM 585 C CA . ILE A 1 77 ? -49.173 -6.198 75.127 1.00 98.06 77 ILE A CA 1
ATOM 586 C C . ILE A 1 77 ? -48.408 -7.262 74.329 1.00 98.06 77 ILE A C 1
ATOM 588 O O . ILE A 1 77 ? -47.841 -6.952 73.281 1.00 98.06 77 ILE A O 1
ATOM 592 N N . LEU A 1 78 ? -48.440 -8.526 74.766 1.00 98.19 78 LEU A N 1
ATOM 593 C CA . LEU A 1 78 ? -47.778 -9.626 74.055 1.00 98.19 78 LEU A CA 1
ATOM 594 C C . LEU A 1 78 ? -48.324 -9.817 72.634 1.00 98.19 78 LEU A C 1
ATOM 596 O O . LEU A 1 78 ? -47.567 -10.131 71.716 1.00 98.19 78 LEU A O 1
ATOM 600 N N . GLN A 1 79 ? -49.627 -9.623 72.426 1.00 97.50 79 GLN A N 1
ATOM 601 C CA . GLN A 1 79 ? -50.239 -9.700 71.103 1.00 97.50 79 GLN A CA 1
ATOM 602 C C . GLN A 1 79 ? -49.756 -8.570 70.184 1.00 97.50 79 GLN A C 1
ATOM 604 O O . GLN A 1 79 ? -49.467 -8.820 69.010 1.00 97.50 79 GLN A O 1
ATOM 609 N N . ALA A 1 80 ? -49.636 -7.345 70.705 1.00 97.81 80 ALA A N 1
ATOM 610 C CA . ALA A 1 80 ? -49.087 -6.217 69.960 1.00 97.81 80 ALA A CA 1
ATOM 611 C C . ALA A 1 80 ? -47.614 -6.453 69.584 1.00 97.81 80 ALA A C 1
ATOM 613 O O . ALA A 1 80 ? -47.246 -6.289 68.418 1.00 97.81 80 ALA A O 1
ATOM 614 N N . GLU A 1 81 ? -46.795 -6.925 70.531 1.00 97.38 81 GLU A N 1
ATOM 615 C CA . GLU A 1 81 ? -45.396 -7.291 70.279 1.00 97.38 81 GLU A CA 1
ATOM 616 C C . GLU A 1 81 ? -45.280 -8.408 69.230 1.00 97.38 81 GLU A C 1
ATOM 618 O O . GLU A 1 81 ? -44.435 -8.341 68.337 1.00 97.38 81 GLU A O 1
ATOM 623 N N . LEU A 1 82 ? -46.145 -9.426 69.285 1.00 97.75 82 LEU A N 1
ATOM 624 C CA . LEU A 1 82 ? -46.163 -10.517 68.311 1.00 97.75 82 LEU A CA 1
ATOM 625 C C . LEU A 1 82 ? -46.428 -10.006 66.885 1.00 97.75 82 LEU A C 1
ATOM 627 O O . LEU A 1 82 ? -45.716 -10.389 65.952 1.00 97.75 82 LEU A O 1
ATOM 631 N N . GLU A 1 83 ? -47.435 -9.149 66.696 1.00 97.00 83 GLU A N 1
ATOM 632 C CA . GLU A 1 83 ? -47.747 -8.593 65.373 1.00 97.00 83 GLU A CA 1
ATOM 633 C C . GLU A 1 83 ? -46.650 -7.633 64.878 1.00 97.00 83 GLU A C 1
ATOM 635 O O . GLU A 1 83 ? -46.318 -7.661 63.689 1.00 97.00 83 GLU A O 1
ATOM 640 N N . GLU A 1 84 ? -45.997 -6.875 65.768 1.00 97.75 84 GLU A N 1
ATOM 641 C CA . GLU A 1 84 ? -44.805 -6.084 65.428 1.00 97.75 84 GLU A CA 1
ATOM 642 C C . GLU A 1 84 ? -43.657 -6.985 64.937 1.00 97.75 84 GLU A C 1
ATOM 644 O O . GLU A 1 84 ? -43.107 -6.768 63.851 1.00 97.75 84 GLU A O 1
ATOM 649 N N . LYS A 1 85 ? -43.323 -8.051 65.681 1.00 97.62 85 LYS A N 1
ATOM 650 C CA . LYS A 1 85 ? -42.261 -9.003 65.300 1.00 97.62 85 LYS A CA 1
ATOM 651 C C . LYS A 1 85 ? -42.570 -9.721 63.993 1.00 97.62 85 LYS A C 1
ATOM 653 O O . LYS A 1 85 ? -41.671 -9.940 63.185 1.00 97.62 85 LYS A O 1
ATOM 658 N N . LYS A 1 86 ? -43.833 -10.054 63.743 1.00 98.12 86 LYS A N 1
ATOM 659 C CA . LYS A 1 86 ? -44.288 -10.643 62.478 1.00 98.12 86 LYS A CA 1
ATOM 660 C C . LYS A 1 86 ? -44.141 -9.666 61.309 1.00 98.12 86 LYS A C 1
ATOM 662 O O . LYS A 1 86 ? -43.775 -10.091 60.214 1.00 98.12 86 LYS A O 1
ATOM 667 N N . GLY A 1 87 ? -44.381 -8.373 61.532 1.00 97.75 87 GLY A N 1
ATOM 668 C CA . GLY A 1 87 ? -44.065 -7.312 60.574 1.00 97.75 87 GLY A CA 1
ATOM 669 C C . GLY A 1 87 ? -42.567 -7.244 60.269 1.00 97.75 87 GLY A C 1
ATOM 670 O O . GLY A 1 87 ? -42.178 -7.305 59.104 1.00 97.75 87 GLY A O 1
ATOM 671 N N . ALA A 1 88 ? -41.731 -7.222 61.310 1.00 97.88 88 ALA A N 1
ATOM 672 C CA . ALA A 1 88 ? -40.273 -7.212 61.176 1.00 97.88 88 ALA A CA 1
ATOM 673 C C . ALA A 1 88 ? -39.718 -8.467 60.473 1.00 97.88 88 ALA A C 1
ATOM 675 O O . ALA A 1 88 ? -38.750 -8.388 59.723 1.00 97.88 88 ALA A O 1
ATOM 676 N N . LEU A 1 89 ? -40.336 -9.636 60.670 1.00 97.88 89 LEU A N 1
ATOM 677 C CA . LEU A 1 89 ? -39.934 -10.864 59.983 1.00 97.88 89 LEU A CA 1
ATOM 678 C C . LEU A 1 89 ? -40.232 -10.800 58.478 1.00 97.88 89 LEU A C 1
ATOM 680 O O . LEU A 1 89 ? -39.419 -11.247 57.671 1.00 97.88 89 LEU A O 1
ATOM 684 N N . LYS A 1 90 ? -41.374 -10.216 58.086 1.00 98.06 90 LYS A N 1
ATOM 685 C CA . LYS A 1 90 ? -41.723 -10.018 56.669 1.00 98.06 90 LYS A CA 1
ATOM 686 C C . LYS A 1 90 ? -40.734 -9.091 55.965 1.00 98.06 90 LYS A C 1
ATOM 688 O O . LYS A 1 90 ? -40.320 -9.398 54.852 1.00 98.06 90 LYS A O 1
ATOM 693 N N . THR A 1 91 ? -40.334 -7.995 56.610 1.00 97.75 91 THR A N 1
ATOM 694 C CA . THR A 1 91 ? -39.345 -7.067 56.037 1.00 97.75 91 THR A CA 1
ATOM 695 C C . THR A 1 91 ? -37.959 -7.705 55.945 1.00 97.75 91 THR A C 1
ATOM 697 O O . THR A 1 91 ? -37.275 -7.526 54.941 1.00 97.75 91 THR A O 1
ATOM 700 N N . PHE A 1 92 ? -37.566 -8.521 56.929 1.00 97.44 92 PHE A N 1
ATOM 701 C CA . PHE A 1 92 ? -36.338 -9.319 56.845 1.00 97.44 92 PHE A CA 1
ATOM 702 C C . PHE A 1 92 ? -36.354 -10.309 55.673 1.00 97.44 92 PHE A C 1
ATOM 704 O O . PHE A 1 92 ? -35.340 -10.458 54.993 1.00 97.44 92 PHE A O 1
ATOM 711 N N . GLY A 1 93 ? -37.495 -10.957 55.415 1.00 97.88 93 GLY A N 1
ATOM 712 C CA . GLY A 1 93 ? -37.676 -11.829 54.251 1.00 97.88 93 GLY A CA 1
ATOM 713 C C . GLY A 1 93 ? -37.470 -11.083 52.931 1.00 97.88 93 GLY A C 1
ATOM 714 O O . GLY A 1 93 ? -36.650 -11.502 52.120 1.00 97.88 93 GLY A O 1
ATOM 715 N N . GLN A 1 94 ? -38.130 -9.932 52.765 1.00 97.94 94 GLN A N 1
ATOM 716 C CA . GLN A 1 94 ? -37.984 -9.079 51.575 1.00 97.94 94 GLN A CA 1
ATOM 717 C C . GLN A 1 94 ? -36.534 -8.630 51.358 1.00 97.94 94 GLN A C 1
ATOM 719 O O . GLN A 1 94 ? -35.994 -8.775 50.267 1.00 97.94 94 GLN A O 1
ATOM 724 N N . MET A 1 95 ? -35.864 -8.169 52.415 1.00 97.81 95 MET A N 1
ATOM 725 C CA . MET A 1 95 ? -34.459 -7.757 52.352 1.00 97.81 95 MET A CA 1
ATOM 726 C C . MET A 1 95 ? -33.523 -8.914 51.957 1.00 97.81 95 MET A C 1
ATOM 728 O O . MET A 1 95 ? -32.537 -8.705 51.252 1.00 97.81 95 MET A O 1
ATOM 732 N N . SER A 1 96 ? -33.819 -10.146 52.384 1.00 97.12 96 SER A N 1
ATOM 733 C CA . SER A 1 96 ? -33.052 -11.326 51.969 1.00 97.12 96 SER A CA 1
ATOM 734 C C . SER A 1 96 ? -33.244 -11.656 50.487 1.00 97.12 96 SER A C 1
ATOM 736 O O . SER A 1 96 ? -32.285 -12.071 49.836 1.00 97.12 96 SER A O 1
ATOM 738 N N . GLU A 1 97 ? -34.457 -11.497 49.954 1.00 98.12 97 GLU A N 1
ATOM 739 C CA . GLU A 1 97 ? -34.745 -11.698 48.529 1.00 98.12 97 GLU A CA 1
ATOM 740 C C . GLU A 1 97 ? -34.032 -10.647 47.666 1.00 98.12 97 GLU A C 1
ATOM 742 O O . GLU A 1 97 ? -33.375 -11.004 46.688 1.00 98.12 97 GLU A O 1
ATOM 747 N N . GLU A 1 98 ? -34.081 -9.371 48.062 1.00 97.88 98 GLU A N 1
ATOM 748 C CA . GLU A 1 98 ? -33.362 -8.278 47.390 1.00 97.88 98 GLU A CA 1
ATOM 749 C C . GLU A 1 98 ? -31.843 -8.499 47.393 1.00 97.88 98 GLU A C 1
ATOM 751 O O . GLU A 1 98 ? -31.176 -8.297 46.378 1.00 97.88 98 GLU A O 1
ATOM 756 N N . MET A 1 99 ? -31.285 -8.973 48.510 1.00 97.75 99 MET A N 1
ATOM 757 C CA . MET A 1 99 ? -29.860 -9.292 48.612 1.00 97.75 99 MET A CA 1
ATOM 758 C C . MET A 1 99 ? -29.446 -10.405 47.640 1.00 97.75 99 MET A C 1
ATOM 760 O O . MET A 1 99 ? -28.359 -10.351 47.063 1.00 97.75 99 MET A O 1
ATOM 764 N N . GLU A 1 100 ? -30.290 -11.418 47.439 1.00 98.06 100 GLU A N 1
ATOM 765 C CA . GLU A 1 100 ? -29.991 -12.504 46.503 1.00 98.06 100 GLU A CA 1
ATOM 766 C C . GLU A 1 100 ? -30.109 -12.050 45.041 1.00 98.06 100 GLU A C 1
ATOM 768 O O . GLU A 1 100 ? -29.244 -12.379 44.226 1.00 98.06 100 GLU A O 1
ATOM 773 N N . GLN A 1 101 ? -31.101 -11.209 44.722 1.00 98.38 101 GLN A N 1
ATOM 774 C CA . GLN A 1 101 ? -31.206 -10.561 43.409 1.00 98.38 101 GLN A CA 1
ATOM 775 C C . GLN A 1 101 ? -29.966 -9.709 43.111 1.00 98.38 101 GLN A C 1
ATOM 777 O O . GLN A 1 101 ? -29.359 -9.852 42.049 1.00 98.38 101 GLN A O 1
ATOM 782 N N . LEU A 1 102 ? -29.524 -8.893 44.072 1.00 98.44 102 LEU A N 1
ATOM 783 C CA . LEU A 1 102 ? -28.343 -8.046 43.921 1.00 98.44 102 LEU A CA 1
ATOM 784 C C . LEU A 1 102 ? -27.066 -8.870 43.695 1.00 98.44 102 LEU A C 1
ATOM 786 O O . LEU A 1 102 ? -26.238 -8.512 42.857 1.00 98.44 102 LEU A O 1
ATOM 790 N N . LYS A 1 103 ? -26.900 -10.000 44.397 1.00 98.38 103 LYS A N 1
ATOM 791 C CA . LYS A 1 103 ? -25.780 -10.924 44.145 1.00 98.38 103 LYS A CA 1
ATOM 792 C C . LYS A 1 103 ? -25.827 -11.497 42.733 1.00 98.38 103 LYS A C 1
ATOM 794 O O . LYS A 1 103 ? -24.791 -11.550 42.071 1.00 98.38 103 LYS A O 1
ATOM 799 N N . GLN A 1 104 ? -27.003 -11.914 42.266 1.00 98.44 104 GLN A N 1
ATOM 800 C CA . GLN A 1 104 ? -27.168 -12.459 40.922 1.00 98.44 104 GLN A CA 1
ATOM 801 C C . GLN A 1 104 ? -26.837 -11.410 39.849 1.00 98.44 104 GLN A C 1
ATOM 803 O O . GLN A 1 104 ? -26.120 -11.709 38.889 1.00 98.44 104 GLN A O 1
ATOM 808 N N . GLU A 1 105 ? -27.313 -10.177 40.021 1.00 98.12 105 GLU A N 1
ATOM 809 C CA . GLU A 1 105 ? -26.996 -9.057 39.134 1.00 98.12 105 GLU A CA 1
ATOM 810 C C . GLU A 1 105 ? -25.504 -8.723 39.143 1.00 98.12 105 GLU A C 1
ATOM 812 O O . GLU A 1 105 ? -24.909 -8.550 38.080 1.00 98.12 105 GLU A O 1
ATOM 817 N N . HIS A 1 106 ? -24.871 -8.711 40.317 1.00 97.94 106 HIS A N 1
ATOM 818 C CA . HIS A 1 106 ? -23.432 -8.508 40.452 1.00 97.94 106 HIS A CA 1
ATOM 819 C C . HIS A 1 106 ? -22.629 -9.595 39.718 1.00 97.94 106 HIS A C 1
ATOM 821 O O . HIS A 1 106 ? -21.706 -9.281 38.967 1.00 97.94 106 HIS A O 1
ATOM 827 N N . SER A 1 107 ? -23.008 -10.872 39.847 1.00 98.44 107 SER A N 1
ATOM 828 C CA . SER A 1 107 ? -22.380 -11.966 39.093 1.00 98.44 107 SER A CA 1
ATOM 829 C C . SER A 1 107 ? -22.550 -11.810 37.580 1.00 98.44 107 SER A C 1
ATOM 831 O O . SER A 1 107 ? -21.603 -12.044 36.827 1.00 98.44 107 SER A O 1
ATOM 833 N N . LYS A 1 108 ? -23.730 -11.380 37.116 1.00 98.69 108 LYS A N 1
ATOM 834 C CA . LYS A 1 108 ? -23.972 -11.102 35.694 1.00 98.69 108 LYS A CA 1
ATOM 835 C C . LYS A 1 108 ? -23.109 -9.938 35.195 1.00 98.69 108 LYS A C 1
ATOM 837 O O . LYS A 1 108 ? -22.500 -10.051 34.135 1.00 98.69 108 LYS A O 1
ATOM 842 N N . MET A 1 109 ? -23.026 -8.858 35.971 1.00 98.50 109 MET A N 1
ATOM 843 C CA . MET A 1 109 ? -22.218 -7.680 35.655 1.00 98.50 109 MET A CA 1
ATOM 844 C C . MET A 1 109 ? -20.730 -8.026 35.550 1.00 98.50 109 MET A C 1
ATOM 846 O O . MET A 1 109 ? -20.073 -7.586 34.611 1.00 98.50 109 MET A O 1
ATOM 850 N N . ILE A 1 110 ? -20.203 -8.856 36.458 1.00 98.50 110 ILE A N 1
ATOM 851 C CA . ILE A 1 110 ? -18.814 -9.334 36.390 1.00 98.50 110 ILE A CA 1
ATOM 852 C C . ILE A 1 110 ? -18.568 -10.106 35.091 1.00 98.50 110 ILE A C 1
ATOM 854 O O . ILE A 1 110 ? -17.615 -9.804 34.377 1.00 98.50 110 ILE A O 1
ATOM 858 N N . ALA A 1 111 ? -19.447 -11.048 34.742 1.00 98.31 111 ALA A N 1
ATOM 859 C CA . ALA A 1 111 ? -19.290 -11.843 33.524 1.00 98.31 111 ALA A CA 1
ATOM 860 C C . ALA A 1 111 ? -19.370 -10.991 32.240 1.00 98.31 111 ALA A C 1
ATOM 862 O O . ALA A 1 111 ? -18.713 -11.289 31.242 1.00 98.31 111 ALA A O 1
ATOM 863 N N . GLU A 1 112 ? -20.186 -9.935 32.230 1.00 98.38 112 GLU A N 1
ATOM 864 C CA . GLU A 1 112 ? -20.225 -8.969 31.126 1.00 98.38 112 GLU A CA 1
ATOM 865 C C . GLU A 1 112 ? -18.960 -8.099 31.082 1.00 98.38 112 GLU A C 1
ATOM 867 O O . GLU A 1 112 ? -18.423 -7.867 29.998 1.00 98.38 112 GLU A O 1
ATOM 872 N N . ASN A 1 113 ? -18.439 -7.681 32.238 1.00 97.88 113 ASN A N 1
ATOM 873 C CA . ASN A 1 113 ? -17.197 -6.917 32.336 1.00 97.88 113 ASN A CA 1
ATOM 874 C C . ASN A 1 113 ? -15.990 -7.713 31.808 1.00 97.88 113 ASN A C 1
ATOM 876 O O . ASN A 1 113 ? -15.225 -7.191 31.002 1.00 97.88 113 ASN A O 1
ATOM 880 N N . GLU A 1 114 ? -15.873 -8.997 32.162 1.00 98.56 114 GLU A N 1
ATOM 881 C CA . GLU A 1 114 ? -14.829 -9.896 31.641 1.00 98.56 114 GLU A CA 1
ATOM 882 C C . GLU A 1 114 ? -14.889 -10.026 30.107 1.00 98.56 114 GLU A C 1
ATOM 884 O O . GLU A 1 114 ? -13.862 -10.000 29.424 1.00 98.56 114 GLU A O 1
ATOM 889 N N . LYS A 1 115 ? -16.097 -10.114 29.529 1.00 98.69 115 LYS A N 1
ATOM 890 C CA . LYS A 1 115 ? -16.278 -10.150 28.066 1.00 98.69 115 LYS A CA 1
ATOM 891 C C . LYS A 1 115 ? -15.850 -8.844 27.404 1.00 98.69 115 LYS A C 1
ATOM 893 O O . LYS A 1 115 ? -15.200 -8.871 26.359 1.00 98.69 115 LYS A O 1
ATOM 898 N N . LEU A 1 116 ? -16.220 -7.703 27.985 1.00 98.19 116 LEU A N 1
ATOM 899 C CA . LEU A 1 116 ? -15.822 -6.393 27.467 1.00 98.19 116 LEU A CA 1
ATOM 900 C C . LEU A 1 116 ? -14.307 -6.198 27.546 1.00 98.19 116 LEU A C 1
ATOM 902 O O . LEU A 1 116 ? -13.717 -5.685 26.598 1.00 98.19 116 LEU A O 1
ATOM 906 N N . GLU A 1 117 ? -13.667 -6.655 28.620 1.00 98.19 117 GLU A N 1
ATOM 907 C CA . GLU A 1 117 ? -12.212 -6.617 28.767 1.00 98.19 117 GLU A CA 1
ATOM 908 C C . GLU A 1 117 ? -11.506 -7.448 27.684 1.00 98.19 117 GLU A C 1
ATOM 910 O O . GLU A 1 117 ? -10.569 -6.960 27.045 1.00 98.19 117 GLU A O 1
ATOM 915 N N . HIS A 1 118 ? -12.002 -8.656 27.389 1.00 98.25 118 HIS A N 1
ATOM 916 C CA . HIS A 1 118 ? -11.498 -9.466 26.276 1.00 98.25 118 HIS A CA 1
ATOM 917 C C . HIS A 1 118 ? -11.645 -8.742 24.931 1.00 98.25 118 HIS A C 1
ATOM 919 O O . HIS A 1 118 ? -10.687 -8.651 24.165 1.00 98.25 118 HIS A O 1
ATOM 925 N N . HIS A 1 119 ? -12.820 -8.173 24.643 1.00 98.38 119 HIS A N 1
ATOM 926 C CA . HIS A 1 119 ? -13.038 -7.424 23.404 1.00 98.38 119 HIS A CA 1
ATOM 927 C C . HIS A 1 119 ? -12.127 -6.197 23.286 1.00 98.38 119 HIS A C 1
ATOM 929 O O . HIS A 1 119 ? -11.622 -5.909 22.200 1.00 98.38 119 HIS A O 1
ATOM 935 N N . LEU A 1 120 ? -11.885 -5.478 24.386 1.00 98.44 120 LEU A N 1
ATOM 936 C CA . LEU A 1 120 ? -10.944 -4.359 24.406 1.00 98.44 120 LEU A CA 1
ATOM 937 C C . LEU A 1 120 ? -9.516 -4.820 24.105 1.00 98.44 120 LEU A C 1
ATOM 939 O O . LEU A 1 120 ? -8.799 -4.137 23.370 1.00 98.44 120 LEU A O 1
ATOM 943 N N . LYS A 1 121 ? -9.116 -5.983 24.627 1.00 98.62 121 LYS A N 1
ATOM 944 C CA . LYS A 1 121 ? -7.814 -6.582 24.336 1.00 98.62 121 LYS A CA 1
ATOM 945 C C . LYS A 1 121 ? -7.678 -6.960 22.857 1.00 98.62 121 LYS A C 1
ATOM 947 O O . LYS A 1 121 ? -6.703 -6.546 22.234 1.00 98.62 121 LYS A O 1
ATOM 952 N N . ASP A 1 122 ? -8.675 -7.627 22.274 1.00 98.31 122 ASP A N 1
ATOM 953 C CA . ASP A 1 122 ? -8.679 -8.000 20.849 1.00 98.31 122 ASP A CA 1
ATOM 954 C C . ASP A 1 122 ? -8.593 -6.773 19.934 1.00 98.31 122 ASP A C 1
ATOM 956 O O . ASP A 1 122 ? -7.818 -6.736 18.978 1.00 98.31 122 ASP A O 1
ATOM 960 N N . VAL A 1 123 ? -9.384 -5.735 20.231 1.00 98.12 123 VAL A N 1
ATOM 961 C CA . VAL A 1 123 ? -9.364 -4.483 19.466 1.00 98.12 123 VAL A CA 1
ATOM 962 C C . VAL A 1 123 ? -7.995 -3.823 19.570 1.00 98.12 123 VAL A C 1
ATOM 964 O O . VAL A 1 123 ? -7.470 -3.353 18.562 1.00 98.12 123 VAL A O 1
ATOM 967 N N . LYS A 1 124 ? -7.382 -3.816 20.757 1.00 98.44 124 LYS A N 1
ATOM 968 C CA . LYS A 1 124 ? -6.036 -3.276 20.943 1.00 98.44 124 LYS A CA 1
ATOM 969 C C . LYS A 1 124 ? -5.008 -4.036 20.097 1.00 98.44 124 LYS A C 1
ATOM 971 O O . LYS A 1 124 ? -4.298 -3.400 19.320 1.00 98.44 124 LYS A O 1
ATOM 976 N N . GLU A 1 125 ? -4.982 -5.364 20.163 1.00 98.31 125 GLU A N 1
ATOM 977 C CA . GLU A 1 125 ? -4.075 -6.205 19.364 1.00 98.31 125 GLU A CA 1
ATOM 978 C C . GLU A 1 125 ? -4.286 -6.015 17.849 1.00 98.31 125 GLU A C 1
ATOM 980 O O . GLU A 1 125 ? -3.322 -5.891 17.083 1.00 98.31 125 GLU A O 1
ATOM 985 N N . LEU A 1 126 ? -5.543 -5.897 17.403 1.00 98.44 126 LEU A N 1
ATOM 986 C CA . LEU A 1 126 ? -5.886 -5.584 16.013 1.00 98.44 126 LEU A CA 1
ATOM 987 C C . LEU A 1 126 ? -5.342 -4.209 15.601 1.00 98.44 126 LEU A C 1
ATOM 989 O O . LEU A 1 126 ? -4.752 -4.072 14.527 1.00 98.44 126 LEU A O 1
ATOM 993 N N . THR A 1 127 ? -5.517 -3.187 16.444 1.00 97.31 127 THR A N 1
ATOM 994 C CA . THR A 1 127 ? -5.020 -1.837 16.148 1.00 97.31 127 THR A CA 1
ATOM 995 C C . THR A 1 127 ? -3.495 -1.791 16.095 1.00 97.31 127 THR A C 1
ATOM 997 O O . THR A 1 127 ? -2.946 -1.191 15.171 1.00 97.31 127 THR A O 1
ATOM 1000 N N . GLU A 1 128 ? -2.792 -2.475 17.001 1.00 98.38 128 GLU A N 1
ATOM 1001 C CA . GLU A 1 128 ? -1.329 -2.591 16.975 1.00 98.38 128 GLU A CA 1
ATOM 1002 C C . GLU A 1 128 ? -0.862 -3.280 15.685 1.00 98.38 128 GLU A C 1
ATOM 1004 O O . GLU A 1 128 ? -0.030 -2.731 14.954 1.00 98.38 128 GLU A O 1
ATOM 1009 N N . THR A 1 129 ? -1.484 -4.403 15.317 1.00 98.25 129 THR A N 1
ATOM 1010 C CA . THR A 1 129 ? -1.210 -5.113 14.056 1.00 98.25 129 THR A CA 1
ATOM 1011 C C . THR A 1 129 ? -1.412 -4.203 12.841 1.00 98.25 129 THR A C 1
ATOM 1013 O O . THR A 1 129 ? -0.541 -4.101 11.974 1.00 98.25 129 THR A O 1
ATOM 1016 N N . GLN A 1 130 ? -2.519 -3.457 12.809 1.00 98.19 130 GLN A N 1
ATOM 1017 C CA . GLN A 1 130 ? -2.825 -2.515 11.735 1.00 98.19 130 GLN A CA 1
ATOM 1018 C C . GLN A 1 130 ? -1.800 -1.370 11.651 1.00 98.19 130 GLN A C 1
ATOM 1020 O O . GLN A 1 130 ? -1.458 -0.913 10.555 1.00 98.19 130 GLN A O 1
ATOM 1025 N N . THR A 1 131 ? -1.292 -0.871 12.782 1.00 98.06 131 THR A N 1
ATOM 1026 C CA . THR A 1 131 ? -0.248 0.168 12.772 1.00 98.06 131 THR A CA 1
ATOM 1027 C C . THR A 1 131 ? 1.075 -0.351 12.207 1.00 98.06 131 THR A C 1
ATOM 1029 O O . THR A 1 131 ? 1.713 0.353 11.417 1.00 98.06 131 THR A O 1
ATOM 1032 N N . LEU A 1 132 ? 1.453 -1.591 12.534 1.00 98.25 132 LEU A N 1
ATOM 1033 C CA . LEU A 1 132 ? 2.659 -2.238 12.018 1.00 98.25 132 LEU A CA 1
ATOM 1034 C C . LEU A 1 132 ? 2.565 -2.492 10.509 1.00 98.25 132 LEU A C 1
ATOM 1036 O O . LEU A 1 132 ? 3.495 -2.148 9.773 1.00 98.25 132 LEU A O 1
ATOM 1040 N N . GLU A 1 133 ? 1.430 -3.005 10.029 1.00 98.31 133 GLU A N 1
ATOM 1041 C CA . GLU A 1 133 ? 1.187 -3.221 8.599 1.00 98.31 133 GLU A CA 1
ATOM 1042 C C . GLU A 1 133 ? 1.253 -1.898 7.819 1.00 98.31 133 GLU A C 1
ATOM 1044 O O . GLU A 1 133 ? 1.932 -1.794 6.797 1.00 98.31 133 GLU A O 1
ATOM 1049 N N . ASN A 1 134 ? 0.643 -0.829 8.339 1.00 97.56 134 ASN A N 1
ATOM 1050 C CA . ASN A 1 134 ? 0.726 0.494 7.720 1.00 97.56 134 ASN A CA 1
ATOM 1051 C C . ASN A 1 134 ? 2.164 1.036 7.664 1.00 97.56 134 ASN A C 1
ATOM 1053 O O . ASN A 1 134 ? 2.553 1.669 6.677 1.00 97.56 134 ASN A O 1
ATOM 1057 N N . ALA A 1 135 ? 2.967 0.805 8.705 1.00 98.44 135 ALA A N 1
ATOM 1058 C CA . ALA A 1 135 ? 4.377 1.184 8.712 1.00 98.44 135 ALA A CA 1
ATOM 1059 C C . ALA A 1 135 ? 5.196 0.369 7.693 1.00 98.44 135 ALA A C 1
ATOM 1061 O O . ALA A 1 135 ? 6.096 0.912 7.046 1.00 98.44 135 ALA A O 1
ATOM 1062 N N . GLN A 1 136 ? 4.878 -0.915 7.506 1.00 98.50 136 GLN A N 1
ATOM 1063 C CA . GLN A 1 136 ? 5.471 -1.754 6.465 1.00 98.50 136 GLN A CA 1
ATOM 1064 C C . GLN A 1 136 ? 5.097 -1.266 5.060 1.00 98.50 136 GLN A C 1
ATOM 1066 O O . GLN A 1 136 ? 5.991 -1.011 4.253 1.00 98.50 136 GLN A O 1
ATOM 1071 N N . LEU A 1 137 ? 3.811 -1.036 4.787 1.00 98.31 137 LEU A N 1
ATOM 1072 C CA . LEU A 1 137 ? 3.338 -0.549 3.488 1.00 98.31 137 LEU A CA 1
ATOM 1073 C C . LEU A 1 137 ? 3.966 0.798 3.107 1.00 98.31 137 LEU A C 1
ATOM 1075 O O . LEU A 1 137 ? 4.279 1.030 1.940 1.00 98.31 137 LEU A O 1
ATOM 1079 N N . LYS A 1 138 ? 4.205 1.689 4.080 1.00 98.44 138 LYS A N 1
ATOM 1080 C CA . LYS A 1 138 ? 4.939 2.944 3.844 1.00 98.44 138 LYS A CA 1
ATOM 1081 C C . LYS A 1 138 ? 6.379 2.701 3.384 1.00 98.44 138 LYS A C 1
ATOM 1083 O O . LYS A 1 138 ? 6.837 3.392 2.474 1.00 98.44 138 LYS A O 1
ATOM 1088 N N . ARG A 1 139 ? 7.081 1.727 3.974 1.00 98.31 139 ARG A N 1
ATOM 1089 C CA . ARG A 1 139 ? 8.448 1.353 3.566 1.00 98.31 139 ARG A CA 1
ATOM 1090 C C . ARG A 1 139 ? 8.471 0.721 2.177 1.00 98.31 139 ARG A C 1
ATOM 1092 O O . ARG A 1 139 ? 9.280 1.127 1.349 1.00 98.31 139 ARG A O 1
ATOM 1099 N N . GLU A 1 140 ? 7.563 -0.211 1.898 1.00 98.31 140 GLU A N 1
ATOM 1100 C CA . GLU A 1 140 ? 7.445 -0.844 0.576 1.00 98.31 140 GLU A CA 1
ATOM 1101 C C . GLU A 1 140 ? 7.113 0.181 -0.512 1.00 98.31 140 GLU A C 1
ATOM 1103 O O . GLU A 1 140 ? 7.741 0.189 -1.571 1.00 98.31 140 GLU A O 1
ATOM 1108 N N . LYS A 1 141 ? 6.190 1.110 -0.230 1.00 98.38 141 LYS A N 1
ATOM 1109 C CA . LYS A 1 141 ? 5.865 2.218 -1.132 1.00 98.38 141 LYS A CA 1
ATOM 1110 C C . LYS A 1 141 ? 7.102 3.061 -1.459 1.00 98.38 141 LYS A C 1
ATOM 1112 O O . LYS A 1 141 ? 7.344 3.330 -2.633 1.00 98.38 141 LYS A O 1
ATOM 1117 N N . ALA A 1 142 ? 7.887 3.442 -0.451 1.00 98.50 142 ALA A N 1
ATOM 1118 C CA . ALA A 1 142 ? 9.117 4.207 -0.658 1.00 98.50 142 ALA A CA 1
ATOM 1119 C C . ALA A 1 142 ? 10.157 3.429 -1.492 1.00 98.50 142 ALA A C 1
ATOM 1121 O O . ALA A 1 142 ? 10.827 4.015 -2.342 1.00 98.50 142 ALA A O 1
ATOM 1122 N N . GLY A 1 143 ? 10.258 2.109 -1.298 1.00 98.50 143 GLY A N 1
ATOM 1123 C CA . GLY A 1 143 ? 11.107 1.236 -2.115 1.00 98.50 143 GLY A CA 1
ATOM 1124 C C . GLY A 1 143 ? 10.692 1.225 -3.589 1.00 98.50 143 GLY A C 1
ATOM 1125 O O . GLY A 1 143 ? 11.513 1.486 -4.467 1.00 98.50 143 GLY A O 1
ATOM 1126 N N . VAL A 1 144 ? 9.400 1.025 -3.861 1.00 98.31 144 VAL A N 1
ATOM 1127 C CA . VAL A 1 144 ? 8.856 1.026 -5.231 1.00 98.31 144 VAL A CA 1
ATOM 1128 C C . VAL A 1 144 ? 9.035 2.386 -5.916 1.00 98.31 144 VAL A C 1
ATOM 1130 O O . VAL A 1 144 ? 9.359 2.437 -7.102 1.00 98.31 144 VAL A O 1
ATOM 1133 N N . GLU A 1 145 ? 8.856 3.497 -5.195 1.00 98.56 145 GLU A N 1
ATOM 1134 C CA . GLU A 1 145 ? 9.100 4.845 -5.729 1.00 98.56 145 GLU A CA 1
ATOM 1135 C C . GLU A 1 145 ? 10.579 5.057 -6.101 1.00 98.56 145 GLU A C 1
ATOM 1137 O O . GLU A 1 145 ? 10.873 5.627 -7.156 1.00 98.56 145 GLU A O 1
ATOM 1142 N N . ASN A 1 146 ? 11.516 4.549 -5.293 1.00 98.56 146 ASN A N 1
ATOM 1143 C CA . ASN A 1 146 ? 12.947 4.603 -5.595 1.00 98.56 146 ASN A CA 1
ATOM 1144 C C . ASN A 1 146 ? 13.307 3.792 -6.852 1.00 98.56 146 ASN A C 1
ATOM 1146 O O . ASN A 1 146 ? 14.024 4.286 -7.726 1.00 98.56 146 ASN A O 1
ATOM 1150 N N . ASP A 1 147 ? 12.776 2.576 -6.976 1.00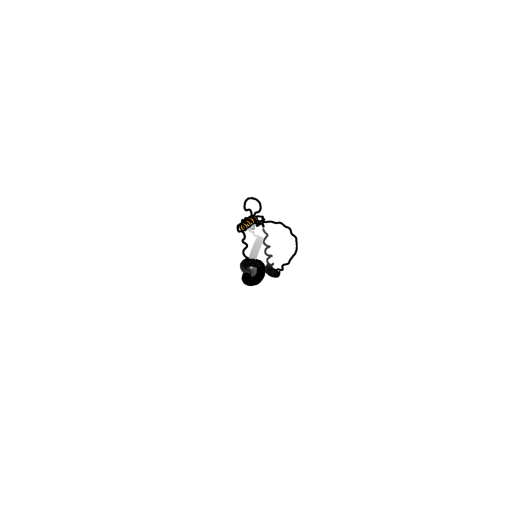 98.56 147 ASP A N 1
ATOM 1151 C CA . ASP A 1 147 ? 13.014 1.721 -8.140 1.00 98.56 147 ASP A CA 1
ATOM 1152 C C . ASP A 1 147 ? 12.398 2.304 -9.415 1.00 98.56 147 ASP A C 1
ATOM 1154 O O . ASP A 1 147 ? 13.016 2.262 -10.481 1.00 98.56 147 ASP A O 1
ATOM 1158 N N . LEU A 1 148 ? 11.222 2.932 -9.313 1.00 98.50 148 LEU A N 1
ATOM 1159 C CA . LEU A 1 148 ? 10.606 3.643 -10.430 1.00 98.50 148 LEU A CA 1
ATOM 1160 C C . LEU A 1 148 ? 11.502 4.781 -10.938 1.00 98.50 148 LEU A C 1
ATOM 1162 O O . LEU A 1 148 ? 11.680 4.920 -12.150 1.00 98.50 148 LEU A O 1
ATOM 1166 N N . LEU A 1 149 ? 12.100 5.561 -10.031 1.00 98.62 149 LEU A N 1
ATOM 1167 C CA . LEU A 1 149 ? 13.041 6.623 -10.393 1.00 98.62 149 LEU A CA 1
ATOM 1168 C C . LEU A 1 149 ? 14.292 6.063 -11.084 1.00 98.62 149 LEU A C 1
ATOM 1170 O O . LEU A 1 149 ? 14.698 6.597 -12.117 1.00 98.62 149 LEU A O 1
ATOM 1174 N N . LYS A 1 150 ? 14.868 4.963 -10.580 1.00 98.62 150 LYS A N 1
ATOM 1175 C CA . LYS A 1 150 ? 16.008 4.283 -11.225 1.00 98.62 150 LYS A CA 1
ATOM 1176 C C . LYS A 1 150 ? 15.656 3.780 -12.626 1.00 98.62 150 LYS A C 1
ATOM 1178 O O . LYS A 1 150 ? 16.406 3.995 -13.572 1.00 98.62 150 LYS A O 1
ATOM 1183 N N . ILE A 1 151 ? 14.493 3.154 -12.794 1.00 98.31 151 ILE A N 1
ATOM 1184 C CA . ILE A 1 151 ? 14.033 2.689 -14.109 1.00 98.31 151 ILE A CA 1
ATOM 1185 C C . ILE A 1 151 ? 13.841 3.877 -15.057 1.00 98.31 151 ILE A C 1
ATOM 1187 O O . ILE A 1 151 ? 14.201 3.798 -16.231 1.00 98.31 151 ILE A O 1
ATOM 1191 N N . GLN A 1 152 ? 13.301 4.993 -14.564 1.00 98.56 152 GLN A N 1
ATOM 1192 C CA . GLN A 1 152 ? 13.111 6.198 -15.364 1.00 98.56 152 GLN A CA 1
ATOM 1193 C C . GLN A 1 152 ? 14.445 6.795 -15.836 1.00 98.56 152 GLN A C 1
ATOM 1195 O O . GLN A 1 152 ? 14.538 7.223 -16.990 1.00 98.56 152 GLN A O 1
ATOM 1200 N N . THR A 1 153 ? 15.480 6.822 -14.991 1.00 98.25 153 THR A N 1
ATOM 1201 C CA . THR A 1 153 ? 16.809 7.310 -15.391 1.00 98.25 153 THR A CA 1
ATOM 1202 C C . THR A 1 153 ? 17.472 6.369 -16.394 1.00 98.25 153 THR A C 1
ATOM 1204 O O . THR A 1 153 ? 17.930 6.839 -17.437 1.00 98.25 153 THR A O 1
ATOM 1207 N N . SER A 1 154 ? 17.440 5.052 -16.166 1.00 98.44 154 SER A N 1
ATOM 1208 C CA . SER A 1 154 ? 17.943 4.060 -17.129 1.00 98.44 154 SER A CA 1
ATOM 1209 C C . SER A 1 154 ? 17.221 4.140 -18.476 1.00 98.44 154 SER A C 1
ATOM 1211 O O . SER A 1 154 ? 17.859 4.072 -19.526 1.00 98.44 154 SER A O 1
ATOM 1213 N N . LEU A 1 155 ? 15.902 4.354 -18.468 1.00 98.38 155 LEU A N 1
ATOM 1214 C CA . LEU A 1 155 ? 15.119 4.526 -19.689 1.00 98.38 155 LEU A CA 1
ATOM 1215 C C . LEU A 1 155 ? 15.579 5.755 -20.486 1.00 98.38 155 LEU A C 1
ATOM 1217 O O . LEU A 1 155 ? 15.770 5.643 -21.695 1.00 98.38 155 LEU A O 1
ATOM 1221 N N . LYS A 1 156 ? 15.803 6.903 -19.831 1.00 98.62 156 LYS A N 1
ATOM 1222 C CA . LYS A 1 156 ? 16.319 8.115 -20.497 1.00 98.62 156 LYS A CA 1
ATOM 1223 C C . LYS A 1 156 ? 17.686 7.881 -21.143 1.00 98.62 156 LYS A C 1
ATOM 1225 O O . LYS A 1 156 ? 17.899 8.322 -22.267 1.00 98.62 156 LYS A O 1
ATOM 1230 N N . ILE A 1 157 ? 18.578 7.158 -20.463 1.00 98.50 157 ILE A N 1
ATOM 1231 C CA . ILE A 1 157 ? 19.894 6.793 -21.009 1.00 98.50 157 ILE A CA 1
ATOM 1232 C C . ILE A 1 157 ? 19.724 5.917 -22.254 1.00 98.50 157 ILE A C 1
ATOM 1234 O O . ILE A 1 157 ? 20.299 6.216 -23.297 1.00 98.50 157 ILE A O 1
ATOM 1238 N N . SER A 1 158 ? 18.886 4.879 -22.174 1.00 97.31 158 SER A N 1
ATOM 1239 C CA . SER A 1 158 ? 18.642 3.987 -23.314 1.00 97.31 158 SER A CA 1
ATOM 1240 C C . SER A 1 158 ? 17.998 4.704 -24.506 1.00 97.31 158 SER A C 1
ATOM 1242 O O . SER A 1 158 ? 18.310 4.388 -25.650 1.00 97.31 158 SER A O 1
ATOM 1244 N N . GLN A 1 159 ? 17.146 5.703 -24.254 1.00 98.31 159 GLN A N 1
ATOM 1245 C CA . GLN A 1 159 ? 16.558 6.527 -25.307 1.00 98.31 159 GLN A CA 1
ATOM 1246 C C . GLN A 1 159 ? 17.633 7.365 -26.004 1.00 98.31 159 GLN A C 1
ATOM 1248 O O . GLN A 1 159 ? 17.729 7.326 -27.224 1.00 98.31 159 GLN A O 1
ATOM 1253 N N . ALA A 1 160 ? 18.495 8.042 -25.241 1.00 98.31 160 ALA A N 1
ATOM 1254 C CA . ALA A 1 160 ? 19.590 8.825 -25.809 1.00 98.31 160 ALA A CA 1
ATOM 1255 C C . ALA A 1 160 ? 20.555 7.962 -26.647 1.00 98.31 160 ALA A C 1
ATOM 1257 O O . ALA A 1 160 ? 21.043 8.409 -27.686 1.00 98.31 160 ALA A O 1
ATOM 1258 N N . GLN A 1 161 ? 20.802 6.717 -26.223 1.00 98.44 161 GLN A N 1
ATOM 1259 C CA . GLN A 1 161 ? 21.583 5.742 -26.989 1.00 98.44 161 GLN A CA 1
ATOM 1260 C C . GLN A 1 161 ? 20.878 5.327 -28.287 1.00 98.44 161 GLN A C 1
ATOM 1262 O O . GLN A 1 161 ? 21.520 5.275 -29.333 1.00 98.44 161 GLN A O 1
ATOM 1267 N N . ALA A 1 162 ? 19.569 5.063 -28.246 1.00 97.69 162 ALA A N 1
ATOM 1268 C CA . ALA A 1 162 ? 18.792 4.744 -29.443 1.00 97.69 162 ALA A CA 1
ATOM 1269 C C . ALA A 1 162 ? 18.814 5.903 -30.457 1.00 97.69 162 ALA A C 1
ATOM 1271 O O . ALA A 1 162 ? 19.092 5.674 -31.633 1.00 97.69 162 ALA A O 1
ATOM 1272 N N . ASP A 1 163 ? 18.636 7.141 -29.988 1.00 97.94 163 ASP A N 1
ATOM 1273 C CA . ASP A 1 163 ? 18.692 8.341 -30.830 1.00 97.94 163 ASP A CA 1
ATOM 1274 C C . ASP A 1 163 ? 20.094 8.533 -31.448 1.00 97.94 163 ASP A C 1
ATOM 1276 O O . ASP A 1 163 ? 20.235 9.009 -32.574 1.00 97.94 163 ASP A O 1
ATOM 1280 N N . GLN A 1 164 ? 21.162 8.169 -30.725 1.00 98.50 164 GLN A N 1
ATOM 1281 C CA . GLN A 1 164 ? 22.528 8.190 -31.260 1.00 98.50 164 GLN A CA 1
ATOM 1282 C C . GLN A 1 164 ? 22.732 7.147 -32.363 1.00 98.50 164 GLN A C 1
ATOM 1284 O O . GLN A 1 164 ? 23.353 7.455 -33.379 1.00 98.50 164 GLN A O 1
ATOM 1289 N N . VAL A 1 165 ? 22.211 5.932 -32.182 1.00 98.31 165 VAL A N 1
ATOM 1290 C CA . VAL A 1 165 ? 22.278 4.873 -33.199 1.00 98.31 165 VAL A CA 1
ATOM 1291 C C . VAL A 1 165 ? 21.534 5.289 -34.467 1.00 98.31 165 VAL A C 1
ATOM 1293 O O . VAL A 1 165 ? 22.056 5.094 -35.561 1.00 98.31 165 VAL A O 1
ATOM 1296 N N . GLU A 1 166 ? 20.362 5.911 -34.339 1.00 98.44 166 GLU A N 1
ATOM 1297 C CA . GLU A 1 166 ? 19.597 6.410 -35.487 1.00 98.44 166 GLU A CA 1
ATOM 1298 C C . GLU A 1 166 ? 20.383 7.458 -36.292 1.00 98.44 166 GLU A C 1
ATOM 1300 O O . GLU A 1 166 ? 20.482 7.343 -37.515 1.00 98.44 166 GLU A O 1
ATOM 1305 N N . ARG A 1 167 ? 21.050 8.408 -35.616 1.00 98.50 167 ARG A N 1
ATOM 1306 C CA . ARG A 1 167 ? 21.940 9.379 -36.282 1.00 98.50 167 ARG A CA 1
ATOM 1307 C C . ARG A 1 167 ? 23.093 8.706 -37.029 1.00 98.50 167 ARG A C 1
ATOM 1309 O O . ARG A 1 167 ? 23.364 9.061 -38.172 1.00 98.50 167 ARG A O 1
ATOM 1316 N N . LEU A 1 168 ? 23.747 7.716 -36.416 1.00 98.56 168 LEU A N 1
ATOM 1317 C CA . LEU A 1 168 ? 24.845 6.979 -37.056 1.00 98.56 168 LEU A CA 1
ATOM 1318 C C . LEU A 1 168 ? 24.377 6.184 -38.283 1.00 98.56 168 LEU A C 1
ATOM 1320 O O . LEU A 1 168 ? 25.108 6.081 -39.266 1.00 98.56 168 LEU A O 1
ATOM 1324 N N . ILE A 1 169 ? 23.161 5.630 -38.257 1.00 98.25 169 ILE A N 1
ATOM 1325 C CA . ILE A 1 169 ? 22.567 4.961 -39.424 1.00 98.25 169 ILE A CA 1
ATOM 1326 C C . ILE A 1 169 ? 22.393 5.961 -40.576 1.00 98.25 169 ILE A C 1
ATOM 1328 O O . ILE A 1 169 ? 22.748 5.649 -41.715 1.00 98.25 169 ILE A O 1
ATOM 1332 N N . GLU A 1 170 ? 21.902 7.168 -40.292 1.00 98.25 170 GLU A N 1
ATOM 1333 C CA . GLU A 1 170 ? 21.733 8.217 -41.302 1.00 98.25 170 GLU A CA 1
ATOM 1334 C C . GLU A 1 170 ? 23.080 8.690 -41.884 1.00 98.25 170 GLU A C 1
ATOM 1336 O O . GLU A 1 170 ? 23.226 8.831 -43.101 1.00 98.25 170 GLU A O 1
ATOM 1341 N N . GLU A 1 171 ? 24.093 8.892 -41.039 1.00 98.25 171 GLU A N 1
ATOM 1342 C CA . GLU A 1 171 ? 25.452 9.248 -41.472 1.00 98.25 171 GLU A CA 1
ATOM 1343 C C . GLU A 1 171 ? 26.105 8.145 -42.316 1.00 98.25 171 GLU A C 1
ATOM 1345 O O . GLU A 1 171 ? 26.734 8.434 -43.340 1.00 98.25 171 GLU A O 1
ATOM 1350 N N . ASN A 1 172 ? 25.906 6.876 -41.952 1.00 98.38 172 ASN A N 1
ATOM 1351 C CA . ASN A 1 172 ? 26.370 5.741 -42.747 1.00 98.38 172 ASN A CA 1
ATOM 1352 C C . ASN A 1 172 ? 25.686 5.690 -44.119 1.00 98.38 172 ASN A C 1
ATOM 1354 O O . ASN A 1 172 ? 26.358 5.442 -45.120 1.00 98.38 172 ASN A O 1
ATOM 1358 N N . ALA A 1 173 ? 24.384 5.982 -44.199 1.00 98.62 173 ALA A N 1
ATOM 1359 C CA . ALA A 1 173 ? 23.669 6.060 -45.473 1.00 98.62 173 ALA A CA 1
ATOM 1360 C C . ALA A 1 173 ? 24.219 7.186 -46.372 1.00 98.62 173 ALA A C 1
ATOM 1362 O O . ALA A 1 173 ? 24.463 6.969 -47.563 1.00 98.62 173 ALA A O 1
ATOM 1363 N N . LYS A 1 174 ? 24.498 8.368 -45.801 1.00 98.62 174 LYS A N 1
ATOM 1364 C CA . LYS A 1 174 ? 25.151 9.484 -46.515 1.00 98.62 174 LYS A CA 1
ATOM 1365 C C . LYS A 1 174 ? 26.540 9.087 -47.017 1.00 98.62 174 LYS A C 1
ATOM 1367 O O . LYS A 1 174 ? 26.862 9.300 -48.186 1.00 98.62 174 LYS A O 1
ATOM 1372 N N . THR A 1 175 ? 27.334 8.452 -46.159 1.00 98.44 175 THR A N 1
ATOM 1373 C CA . THR A 1 175 ? 28.683 7.975 -46.490 1.00 98.44 175 THR A CA 1
ATOM 1374 C C . THR A 1 175 ? 28.650 6.937 -47.613 1.00 98.44 175 THR A C 1
ATOM 1376 O O . THR A 1 175 ? 29.442 7.024 -48.550 1.00 98.44 175 THR A O 1
ATOM 1379 N N . ALA A 1 176 ? 27.696 6.002 -47.584 1.00 98.69 176 ALA A N 1
ATOM 1380 C CA . ALA A 1 176 ? 27.510 5.005 -48.636 1.00 98.69 176 ALA A CA 1
ATOM 1381 C C . ALA A 1 176 ? 27.158 5.644 -49.992 1.00 98.69 176 ALA A C 1
ATOM 1383 O O . ALA A 1 176 ? 27.716 5.254 -51.018 1.00 98.69 176 ALA A O 1
ATOM 1384 N N . SER A 1 177 ? 26.297 6.669 -50.007 1.00 98.31 177 SER A N 1
ATOM 1385 C CA . SER A 1 177 ? 25.970 7.407 -51.235 1.00 98.31 177 SER A CA 1
ATOM 1386 C C . SER A 1 177 ? 27.180 8.150 -51.812 1.00 98.31 177 SER A C 1
ATOM 1388 O O . SER A 1 177 ? 27.381 8.140 -53.028 1.00 98.31 177 SER A O 1
ATOM 1390 N N . ILE A 1 178 ? 27.988 8.797 -50.963 1.00 98.38 178 ILE A N 1
ATOM 1391 C CA . ILE A 1 178 ? 29.217 9.482 -51.394 1.00 98.38 178 ILE A CA 1
ATOM 1392 C C . ILE A 1 178 ? 30.206 8.464 -51.962 1.00 98.38 178 ILE A C 1
ATOM 1394 O O . ILE A 1 178 ? 30.742 8.675 -53.051 1.00 98.38 178 ILE A O 1
ATOM 1398 N N . LYS A 1 179 ? 30.401 7.339 -51.263 1.00 98.56 179 LYS A N 1
ATOM 1399 C CA . LYS A 1 179 ? 31.264 6.240 -51.704 1.00 98.56 179 LYS A CA 1
ATOM 1400 C C . LYS A 1 179 ? 30.868 5.742 -53.096 1.00 98.56 179 LYS A C 1
ATOM 1402 O O . LYS A 1 179 ? 31.721 5.724 -53.974 1.00 98.56 179 LYS A O 1
ATOM 1407 N N . GLY A 1 180 ? 29.589 5.446 -53.332 1.00 98.50 180 GLY A N 1
ATOM 1408 C CA . GLY A 1 180 ? 29.121 4.993 -54.648 1.00 98.50 180 GLY A CA 1
ATOM 1409 C C . GLY A 1 180 ? 29.357 6.017 -55.769 1.00 98.50 180 GLY A C 1
ATOM 1410 O O . GLY A 1 180 ? 29.737 5.655 -56.881 1.00 98.50 180 GLY A O 1
ATOM 1411 N N . SER A 1 181 ? 29.202 7.315 -55.484 1.00 98.38 181 SER A N 1
ATOM 1412 C CA . SER A 1 181 ? 29.517 8.385 -56.446 1.00 98.38 181 SER A CA 1
ATOM 1413 C C . SER A 1 181 ? 31.010 8.438 -56.790 1.00 98.38 181 SER A C 1
ATOM 1415 O O . SER A 1 181 ? 31.376 8.574 -57.960 1.00 98.38 181 SER A O 1
ATOM 1417 N N . LEU A 1 182 ? 31.882 8.296 -55.787 1.00 98.31 182 LEU A N 1
ATOM 1418 C CA . LEU A 1 182 ? 33.331 8.251 -55.991 1.00 98.31 182 LEU A CA 1
ATOM 1419 C C . LEU A 1 182 ? 33.760 6.992 -56.753 1.00 98.31 182 LEU A C 1
ATOM 1421 O O . LEU A 1 182 ? 34.530 7.109 -57.701 1.00 98.31 182 LEU A O 1
ATOM 1425 N N . GLU A 1 183 ? 33.217 5.823 -56.415 1.00 98.38 183 GLU A N 1
ATOM 1426 C CA . GLU A 1 183 ? 33.469 4.565 -57.134 1.00 98.38 183 GLU A CA 1
ATOM 1427 C C . GLU A 1 183 ? 33.071 4.663 -58.616 1.00 98.38 183 GLU A C 1
ATOM 1429 O O . GLU A 1 183 ? 33.823 4.227 -59.489 1.00 98.38 183 GLU A O 1
ATOM 1434 N N . ASN A 1 184 ? 31.941 5.308 -58.930 1.00 98.38 184 ASN A N 1
ATOM 1435 C CA . ASN A 1 184 ? 31.533 5.558 -60.317 1.00 98.38 184 ASN A CA 1
ATOM 1436 C C . ASN A 1 184 ? 32.525 6.463 -61.065 1.00 98.38 184 ASN A C 1
ATOM 1438 O O . ASN A 1 184 ? 32.845 6.198 -62.223 1.00 98.38 184 ASN A O 1
ATOM 1442 N N . LYS A 1 185 ? 33.032 7.523 -60.419 1.00 98.44 185 LYS A N 1
ATOM 1443 C CA . LYS A 1 185 ? 34.050 8.405 -61.017 1.00 98.44 185 LYS A CA 1
ATOM 1444 C C . LYS A 1 185 ? 35.366 7.672 -61.259 1.00 98.44 185 LYS A C 1
ATOM 1446 O O . LYS A 1 185 ? 35.963 7.866 -62.312 1.00 98.44 185 LYS A O 1
ATOM 1451 N N . VAL A 1 186 ? 35.796 6.833 -60.315 1.00 98.50 186 VAL A N 1
ATOM 1452 C CA . VAL A 1 186 ? 36.997 5.998 -60.467 1.00 98.50 186 VAL A CA 1
ATOM 1453 C C . VAL A 1 186 ? 36.852 5.084 -61.682 1.00 98.50 186 VAL A C 1
ATOM 1455 O O . VAL A 1 186 ? 37.722 5.107 -62.544 1.00 98.50 186 VAL A O 1
ATOM 1458 N N . ARG A 1 187 ? 35.711 4.401 -61.833 1.00 98.50 187 ARG A N 1
ATOM 1459 C CA . ARG A 1 187 ? 35.445 3.540 -62.998 1.00 98.50 187 ARG A CA 1
ATOM 1460 C C . ARG A 1 187 ? 35.515 4.298 -64.330 1.00 98.50 187 ARG A C 1
ATOM 1462 O O . ARG A 1 187 ? 36.130 3.825 -65.277 1.00 98.50 187 ARG A O 1
ATOM 1469 N N . LEU A 1 188 ? 34.936 5.501 -64.402 1.00 98.38 188 LEU A N 1
ATOM 1470 C CA . LEU A 1 188 ? 35.011 6.341 -65.608 1.00 98.38 188 LEU A CA 1
ATOM 1471 C C . LEU A 1 188 ? 36.451 6.759 -65.946 1.00 98.38 188 LEU A C 1
ATOM 1473 O O . LEU A 1 188 ? 36.818 6.820 -67.122 1.00 98.38 188 LEU A O 1
ATOM 1477 N N . LEU A 1 189 ? 37.265 7.059 -64.929 1.00 98.00 189 LEU A N 1
ATOM 1478 C CA . LEU A 1 189 ? 38.681 7.377 -65.113 1.00 98.00 189 LEU A CA 1
ATOM 1479 C C . LEU A 1 189 ? 39.475 6.150 -65.580 1.00 98.00 189 LEU A C 1
ATOM 1481 O O . LEU A 1 189 ? 40.282 6.283 -66.497 1.00 98.00 189 LEU A O 1
ATOM 1485 N N . GLU A 1 190 ? 39.216 4.972 -65.011 1.00 98.06 190 GLU A N 1
ATOM 1486 C CA . GLU A 1 190 ? 39.814 3.698 -65.434 1.00 98.06 190 GLU A CA 1
ATOM 1487 C C . GLU A 1 190 ? 39.493 3.385 -66.906 1.00 98.06 190 GLU A C 1
ATOM 1489 O O . GLU A 1 190 ? 40.404 3.099 -67.688 1.00 98.06 190 GLU A O 1
ATOM 1494 N N . ASP A 1 191 ?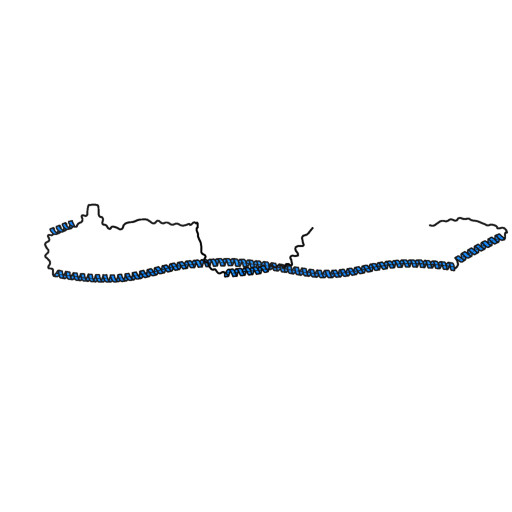 38.231 3.534 -67.322 1.00 98.31 191 ASP A N 1
ATOM 1495 C CA . ASP A 1 191 ? 37.800 3.340 -68.713 1.00 98.31 191 ASP A CA 1
ATOM 1496 C C . ASP A 1 191 ? 38.478 4.332 -69.674 1.00 98.31 191 ASP A C 1
ATOM 1498 O O . ASP A 1 191 ? 38.905 3.967 -70.776 1.00 98.31 191 ASP A O 1
ATOM 1502 N N . SER A 1 192 ? 38.593 5.604 -69.274 1.00 98.38 192 SER A N 1
ATOM 1503 C CA . SER A 1 192 ? 39.271 6.638 -70.067 1.00 98.38 192 SER A CA 1
ATOM 1504 C C . SER A 1 192 ? 40.768 6.361 -70.201 1.00 98.38 192 SER A C 1
ATOM 1506 O O . SER A 1 192 ? 41.320 6.484 -71.296 1.00 98.38 192 SER A O 1
ATOM 1508 N N . LEU A 1 193 ? 41.422 5.959 -69.110 1.00 98.25 193 LEU A N 1
ATOM 1509 C CA . LEU A 1 193 ? 42.833 5.582 -69.101 1.00 98.25 193 LEU A CA 1
ATOM 1510 C C . LEU A 1 193 ? 43.062 4.374 -70.013 1.00 98.25 193 LEU A C 1
ATOM 1512 O O . LEU A 1 193 ? 43.975 4.395 -70.836 1.00 98.25 193 LEU A O 1
ATOM 1516 N N . CYS A 1 194 ? 42.193 3.362 -69.949 1.00 98.19 194 CYS A N 1
ATOM 1517 C CA . CYS A 1 194 ? 42.242 2.203 -70.836 1.00 98.19 194 CYS A CA 1
ATOM 1518 C C . CYS A 1 194 ? 42.194 2.621 -72.317 1.00 98.19 194 CYS A C 1
ATOM 1520 O O . CYS A 1 194 ? 43.048 2.200 -73.102 1.00 98.19 194 CYS A O 1
ATOM 1522 N N . LYS A 1 195 ? 41.264 3.506 -72.707 1.00 98.31 195 LYS A N 1
ATOM 1523 C CA . LYS A 1 195 ? 41.171 4.042 -74.082 1.00 98.31 195 LYS A CA 1
ATOM 1524 C C . LYS A 1 195 ? 42.431 4.802 -74.504 1.00 98.31 195 LYS A C 1
ATOM 1526 O O . LYS A 1 195 ? 42.954 4.553 -75.590 1.00 98.31 195 LYS A O 1
ATOM 1531 N N . GLN A 1 196 ? 42.939 5.689 -73.647 1.00 97.88 196 GLN A N 1
ATOM 1532 C CA . GLN A 1 196 ? 44.181 6.424 -73.906 1.00 97.88 196 GLN A CA 1
ATOM 1533 C C . GLN A 1 196 ? 45.366 5.471 -74.092 1.00 97.88 196 GLN A C 1
ATOM 1535 O O . GLN A 1 196 ? 46.159 5.646 -75.013 1.00 97.88 196 GLN A O 1
ATOM 1540 N N . ASN A 1 197 ? 45.455 4.414 -73.284 1.00 98.38 197 ASN A N 1
ATOM 1541 C CA . ASN A 1 197 ? 46.535 3.436 -73.372 1.00 98.38 197 ASN A CA 1
ATOM 1542 C C . ASN A 1 197 ? 46.487 2.625 -74.685 1.00 98.38 197 ASN A C 1
ATOM 1544 O O . ASN A 1 197 ? 47.526 2.357 -75.296 1.00 98.38 197 ASN A O 1
ATOM 1548 N N . HIS A 1 198 ? 45.284 2.294 -75.176 1.00 97.94 198 HIS A N 1
ATOM 1549 C CA . HIS A 1 198 ? 45.096 1.701 -76.507 1.00 97.94 198 HIS A CA 1
ATOM 1550 C C . HIS A 1 198 ? 45.555 2.651 -77.622 1.00 97.94 198 HIS A C 1
ATOM 1552 O O . HIS A 1 198 ? 46.252 2.221 -78.543 1.00 97.94 198 HIS A O 1
ATOM 1558 N N . GLN A 1 199 ? 45.215 3.940 -77.526 1.00 98.38 199 GLN A N 1
ATOM 1559 C CA . GLN A 1 199 ? 45.633 4.953 -78.496 1.00 98.38 199 GLN A CA 1
ATOM 1560 C C . GLN A 1 199 ? 47.156 5.136 -78.508 1.00 98.38 199 GLN A C 1
ATOM 1562 O O . GLN A 1 199 ? 47.761 5.129 -79.577 1.00 98.38 199 GLN A O 1
ATOM 1567 N N . ILE A 1 200 ? 47.787 5.235 -77.335 1.00 97.88 200 ILE A N 1
ATOM 1568 C CA . ILE A 1 200 ? 49.250 5.303 -77.205 1.00 97.88 200 ILE A CA 1
ATOM 1569 C C . ILE A 1 200 ? 49.891 4.073 -77.853 1.00 97.88 200 ILE A C 1
ATOM 1571 O O . ILE A 1 200 ? 50.833 4.205 -78.633 1.00 97.88 200 ILE A O 1
ATOM 1575 N N . SER A 1 201 ? 49.355 2.880 -77.593 1.00 98.25 201 SER A N 1
ATOM 1576 C CA . SER A 1 201 ? 49.854 1.635 -78.185 1.00 98.25 201 SER A CA 1
ATOM 1577 C C . SER A 1 201 ? 49.726 1.618 -79.714 1.00 98.25 201 SER A C 1
ATOM 1579 O O . SER A 1 201 ? 50.637 1.157 -80.399 1.00 98.25 201 SER A O 1
ATOM 1581 N N . HIS A 1 202 ? 48.620 2.132 -80.262 1.00 98.19 202 HIS A N 1
ATOM 1582 C CA . HIS A 1 202 ? 48.416 2.277 -81.706 1.00 98.19 202 HIS A CA 1
ATOM 1583 C C . HIS A 1 202 ? 49.429 3.244 -82.328 1.00 98.19 202 HIS A C 1
ATOM 1585 O O . HIS A 1 202 ? 50.179 2.852 -83.221 1.00 98.19 202 HIS A O 1
ATOM 1591 N N . LEU A 1 203 ? 49.514 4.468 -81.796 1.00 98.06 203 LEU A N 1
ATOM 1592 C CA . LEU A 1 203 ? 50.452 5.497 -82.256 1.00 98.06 203 LEU A CA 1
ATOM 1593 C C . LEU A 1 203 ? 51.907 5.023 -82.163 1.00 98.06 203 LEU A C 1
ATOM 1595 O O . LEU A 1 203 ? 52.718 5.327 -83.031 1.00 98.06 203 LEU A O 1
ATOM 1599 N N . THR A 1 204 ? 52.241 4.230 -81.144 1.00 98.06 204 THR A N 1
ATOM 1600 C CA . THR A 1 204 ? 53.575 3.631 -80.999 1.00 98.06 204 THR A CA 1
ATOM 1601 C C . THR A 1 204 ? 53.888 2.669 -82.149 1.00 98.06 204 THR A C 1
ATOM 1603 O O . THR A 1 204 ? 54.998 2.688 -82.676 1.00 98.06 204 THR A O 1
ATOM 1606 N N . LYS A 1 205 ? 52.919 1.855 -82.591 1.00 98.25 205 LYS A N 1
ATOM 1607 C CA . LYS A 1 205 ? 53.093 0.956 -83.746 1.00 98.25 205 LYS A CA 1
ATOM 1608 C C . LYS A 1 205 ? 53.246 1.731 -85.053 1.00 98.25 205 LYS A C 1
ATOM 1610 O O . LYS A 1 205 ? 54.117 1.391 -85.851 1.00 98.25 205 LYS A O 1
ATOM 1615 N N . GLU A 1 206 ? 52.430 2.763 -85.261 1.00 98.00 206 GLU A N 1
ATOM 1616 C CA . GLU A 1 206 ? 52.530 3.632 -86.441 1.00 98.00 206 GLU A CA 1
ATOM 1617 C C . GLU A 1 206 ? 53.872 4.357 -86.490 1.00 98.00 206 GLU A C 1
ATOM 1619 O O . GLU A 1 206 ? 54.524 4.363 -87.530 1.00 98.00 206 GLU A O 1
ATOM 1624 N N . LYS A 1 207 ? 54.329 4.891 -85.351 1.00 98.06 207 LYS A N 1
ATOM 1625 C CA . LYS A 1 207 ? 55.653 5.501 -85.219 1.00 98.06 207 LYS A CA 1
ATOM 1626 C C . LYS A 1 207 ? 56.757 4.530 -85.646 1.00 98.06 207 LYS A C 1
ATOM 1628 O O . LYS A 1 207 ? 57.558 4.890 -86.498 1.00 98.06 207 LYS A O 1
ATOM 1633 N N . ILE A 1 208 ? 56.758 3.296 -85.130 1.00 98.00 208 ILE A N 1
ATOM 1634 C CA . ILE A 1 208 ? 57.752 2.269 -85.499 1.00 98.00 208 ILE A CA 1
ATOM 1635 C C . ILE A 1 208 ? 57.703 1.952 -87.004 1.00 98.00 208 ILE A C 1
ATOM 1637 O O . ILE A 1 208 ? 58.740 1.749 -87.633 1.00 98.00 208 ILE A O 1
ATOM 1641 N N . LEU A 1 209 ? 56.508 1.885 -87.602 1.00 98.12 209 LEU A N 1
ATOM 1642 C CA . LEU A 1 209 ? 56.356 1.643 -89.039 1.00 98.12 209 LEU A CA 1
ATOM 1643 C C . LEU A 1 209 ? 56.920 2.803 -89.873 1.00 98.12 209 LEU A C 1
ATOM 1645 O O . LEU A 1 209 ? 57.612 2.569 -90.862 1.00 98.12 209 LEU A O 1
ATOM 1649 N N . LEU A 1 210 ? 56.632 4.042 -89.473 1.00 97.81 210 LEU A N 1
ATOM 1650 C CA . LEU A 1 210 ? 57.147 5.238 -90.134 1.00 97.81 210 LEU A CA 1
ATOM 1651 C C . LEU A 1 210 ? 58.668 5.351 -90.000 1.00 97.81 210 LEU A C 1
ATOM 1653 O O . LEU A 1 210 ? 59.322 5.647 -90.994 1.00 97.81 210 LEU A O 1
ATOM 1657 N N . GLU A 1 211 ? 59.227 5.059 -88.823 1.00 97.81 211 GLU A N 1
ATOM 1658 C CA . GLU A 1 211 ? 60.679 5.003 -88.597 1.00 97.81 211 GLU A CA 1
ATOM 1659 C C . GLU A 1 211 ? 61.350 4.023 -89.574 1.00 97.81 211 GLU A C 1
ATOM 1661 O O . GLU A 1 211 ? 62.260 4.418 -90.298 1.00 97.81 211 GLU A O 1
ATOM 1666 N N . ARG A 1 212 ? 60.817 2.800 -89.724 1.00 97.75 212 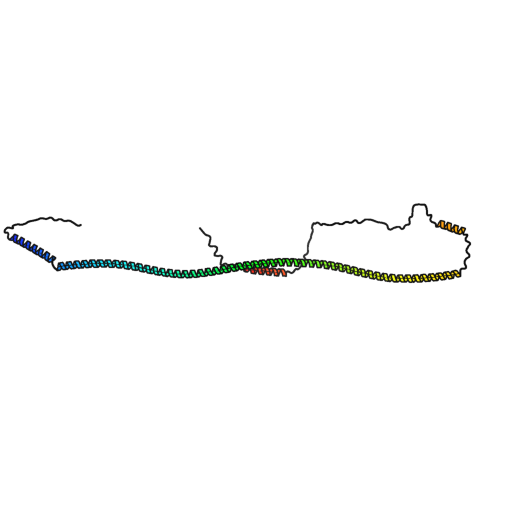ARG A N 1
ATOM 1667 C CA . ARG A 1 212 ? 61.326 1.817 -90.705 1.00 97.75 212 ARG A CA 1
ATOM 1668 C C . ARG A 1 212 ? 61.243 2.307 -92.152 1.00 97.75 212 ARG A C 1
ATOM 1670 O O . ARG A 1 212 ? 62.189 2.138 -92.913 1.00 97.75 212 ARG A O 1
ATOM 1677 N N . ASN A 1 213 ? 60.126 2.924 -92.543 1.00 97.94 213 ASN A N 1
ATOM 1678 C CA . ASN A 1 213 ? 59.964 3.463 -93.897 1.00 97.94 213 ASN A CA 1
ATOM 1679 C C . ASN A 1 213 ? 60.966 4.588 -94.190 1.00 97.94 213 ASN A C 1
ATOM 1681 O O . ASN A 1 213 ? 61.460 4.692 -95.315 1.00 97.94 213 ASN A O 1
ATOM 1685 N N . ILE A 1 214 ? 61.246 5.437 -93.196 1.00 97.50 214 ILE A N 1
ATOM 1686 C CA . ILE A 1 214 ? 62.261 6.488 -93.292 1.00 97.50 214 ILE A CA 1
ATOM 1687 C C . ILE A 1 214 ? 63.643 5.855 -93.460 1.00 97.50 214 ILE A C 1
ATOM 1689 O O . ILE A 1 214 ? 64.346 6.240 -94.393 1.00 97.50 214 ILE A O 1
ATOM 1693 N N . ASP A 1 215 ? 64.002 4.862 -92.644 1.00 97.69 215 ASP A N 1
ATOM 1694 C CA . ASP A 1 215 ? 65.278 4.142 -92.760 1.00 97.69 215 ASP A CA 1
ATOM 1695 C C . ASP A 1 215 ? 65.442 3.510 -94.160 1.00 97.69 215 ASP A C 1
ATOM 1697 O O . ASP A 1 215 ? 66.461 3.702 -94.828 1.00 97.69 215 ASP A O 1
ATOM 1701 N N . ASP A 1 216 ? 64.402 2.845 -94.677 1.00 97.69 216 ASP A N 1
ATOM 1702 C CA . ASP A 1 216 ? 64.388 2.253 -96.023 1.00 97.69 216 ASP A CA 1
ATOM 1703 C C . ASP A 1 216 ? 64.531 3.301 -97.141 1.00 97.69 216 ASP A C 1
ATOM 1705 O O . ASP A 1 216 ? 65.192 3.074 -98.164 1.00 97.69 216 ASP A O 1
ATOM 1709 N N . LEU A 1 217 ? 63.879 4.460 -96.997 1.00 97.44 217 LEU A N 1
ATOM 1710 C CA . LEU A 1 217 ? 64.017 5.579 -97.932 1.00 97.44 217 LEU A CA 1
ATOM 1711 C C . LEU A 1 217 ? 65.422 6.179 -97.879 1.00 97.44 217 LEU A C 1
ATOM 1713 O O . LEU A 1 217 ? 66.002 6.416 -98.938 1.00 97.44 217 LEU A O 1
ATOM 1717 N N . GLN A 1 218 ? 65.994 6.363 -96.688 1.00 97.00 218 GLN A N 1
ATOM 1718 C CA . GLN A 1 218 ? 67.366 6.837 -96.517 1.00 97.00 218 GLN A CA 1
ATOM 1719 C C . GLN A 1 218 ? 68.366 5.889 -97.195 1.00 97.00 218 GLN A C 1
ATOM 1721 O O . GLN A 1 218 ? 69.226 6.344 -97.954 1.00 97.00 218 GLN A O 1
ATOM 1726 N N . VAL A 1 219 ? 68.214 4.569 -97.028 1.00 96.81 219 VAL A N 1
ATOM 1727 C CA . VAL A 1 219 ? 69.050 3.560 -97.707 1.00 96.81 219 VAL A CA 1
ATOM 1728 C C . VAL A 1 219 ? 68.917 3.646 -99.233 1.00 96.81 219 VAL A C 1
ATOM 1730 O O . VAL A 1 219 ? 69.928 3.616 -99.946 1.00 96.81 219 VAL A O 1
ATOM 1733 N N . ARG A 1 220 ? 67.690 3.780 -99.760 1.00 96.62 220 ARG A N 1
ATOM 1734 C CA . ARG A 1 220 ? 67.440 3.943 -101.205 1.00 96.62 220 ARG A CA 1
ATOM 1735 C C . ARG A 1 220 ? 68.032 5.237 -101.755 1.00 96.62 220 ARG A C 1
ATOM 1737 O O . ARG A 1 220 ? 68.677 5.194 -102.801 1.00 96.62 220 ARG A O 1
ATOM 1744 N N . MET A 1 221 ? 67.874 6.355 -101.048 1.00 94.56 221 MET A N 1
ATOM 1745 C CA . MET A 1 221 ? 68.485 7.634 -101.416 1.00 94.56 221 MET A CA 1
ATOM 1746 C C . MET A 1 221 ? 70.008 7.523 -101.478 1.00 94.56 221 MET A C 1
ATOM 1748 O O . MET A 1 221 ? 70.597 7.878 -102.496 1.00 94.56 221 MET A O 1
ATOM 1752 N N . MET A 1 222 ? 70.647 6.938 -100.457 1.00 94.88 222 MET A N 1
ATOM 1753 C CA . MET A 1 222 ? 72.095 6.698 -100.473 1.00 94.88 222 MET A CA 1
ATOM 1754 C C . MET A 1 222 ? 72.527 5.812 -101.648 1.00 94.88 222 MET A C 1
ATOM 1756 O O . MET A 1 222 ? 73.600 6.013 -102.214 1.00 94.88 222 MET A O 1
ATOM 1760 N N . LYS A 1 223 ? 71.721 4.816 -102.035 1.00 94.38 223 LYS A N 1
ATOM 1761 C CA . LYS A 1 223 ? 72.006 3.966 -103.200 1.00 94.38 223 LYS A CA 1
ATOM 1762 C C . LYS A 1 223 ? 71.950 4.756 -104.512 1.00 94.38 223 LYS A C 1
ATOM 1764 O O . LYS A 1 223 ? 72.908 4.678 -105.276 1.00 94.38 223 LYS A O 1
ATOM 1769 N N . LEU A 1 224 ? 70.892 5.537 -104.735 1.00 93.25 224 LEU A N 1
ATOM 1770 C CA . LEU A 1 224 ? 70.747 6.393 -105.919 1.00 93.25 224 LEU A CA 1
ATOM 1771 C C . LEU A 1 224 ? 71.845 7.459 -105.994 1.00 93.25 224 LEU A C 1
ATOM 1773 O O . LEU A 1 224 ? 72.365 7.741 -107.067 1.00 93.25 224 LEU A O 1
ATOM 1777 N N . GLU A 1 225 ? 72.244 8.036 -104.861 1.00 91.25 225 GLU A N 1
ATOM 1778 C CA . GLU A 1 225 ? 73.371 8.971 -104.794 1.00 91.25 225 GLU A CA 1
ATOM 1779 C C . GLU A 1 225 ? 74.683 8.297 -105.220 1.00 91.25 225 GLU A C 1
ATOM 1781 O O . GLU A 1 225 ? 75.420 8.841 -106.041 1.00 91.25 225 GLU A O 1
ATOM 1786 N N . ARG A 1 226 ? 74.943 7.067 -104.750 1.00 91.62 226 ARG A N 1
ATOM 1787 C CA . ARG A 1 226 ? 76.094 6.272 -105.211 1.00 91.62 226 ARG A CA 1
ATOM 1788 C C . ARG A 1 226 ? 76.030 5.962 -106.710 1.00 91.62 226 ARG A C 1
ATOM 1790 O O . ARG A 1 226 ? 77.079 5.948 -107.347 1.00 91.62 226 ARG A O 1
ATOM 1797 N N . GLU A 1 227 ? 74.851 5.682 -107.265 1.00 88.69 227 GLU A N 1
ATOM 1798 C CA . GLU A 1 227 ? 74.650 5.443 -108.705 1.00 88.69 227 GLU A CA 1
ATOM 1799 C C . GLU A 1 227 ? 74.892 6.719 -109.526 1.00 88.69 227 GLU A C 1
ATOM 1801 O O . GLU A 1 227 ? 75.724 6.699 -110.429 1.00 88.69 227 GLU A O 1
ATOM 1806 N N . ARG A 1 228 ? 74.316 7.861 -109.127 1.00 85.31 228 ARG A N 1
ATOM 1807 C CA . ARG A 1 228 ? 74.560 9.177 -109.746 1.00 85.31 228 ARG A CA 1
ATOM 1808 C C . ARG A 1 228 ? 76.046 9.537 -109.775 1.00 85.31 228 ARG A C 1
ATOM 1810 O O . ARG A 1 228 ? 76.540 10.041 -110.777 1.00 85.31 228 ARG A O 1
ATOM 1817 N N . CYS A 1 229 ? 76.778 9.262 -108.694 1.00 81.88 229 CYS A N 1
ATOM 1818 C CA . CYS A 1 229 ? 78.225 9.476 -108.644 1.00 81.88 229 CYS A CA 1
ATOM 1819 C C . CYS A 1 229 ? 78.989 8.602 -109.653 1.00 81.88 229 CYS A C 1
ATOM 1821 O O . CYS A 1 229 ? 80.015 9.039 -110.172 1.00 81.88 229 CYS A O 1
ATOM 1823 N N . LYS A 1 230 ? 78.509 7.387 -109.956 1.00 80.81 230 LYS A N 1
ATOM 1824 C CA . LYS A 1 230 ? 79.084 6.539 -111.013 1.00 80.81 230 LYS A CA 1
ATOM 1825 C C . LYS A 1 230 ? 78.759 7.096 -112.396 1.00 80.81 230 LYS A C 1
ATOM 1827 O O . LYS A 1 230 ? 79.679 7.233 -113.192 1.00 80.81 230 LYS A O 1
ATOM 1832 N N . ASP A 1 231 ? 77.512 7.492 -112.646 1.00 73.62 231 ASP A N 1
ATOM 1833 C CA . ASP A 1 231 ? 77.090 8.071 -113.929 1.00 73.62 231 ASP A CA 1
ATOM 1834 C C . ASP A 1 231 ? 77.804 9.395 -114.225 1.00 73.62 231 ASP A C 1
ATOM 1836 O O . ASP A 1 231 ? 78.234 9.625 -115.355 1.00 73.62 231 ASP A O 1
ATOM 1840 N N . TYR A 1 232 ? 78.023 10.238 -113.207 1.00 64.75 232 TYR A N 1
ATOM 1841 C CA . TYR A 1 232 ? 78.848 11.446 -113.319 1.00 64.75 232 TYR A CA 1
ATOM 1842 C C . TYR A 1 232 ? 80.302 11.094 -113.666 1.00 64.75 232 TYR A C 1
ATOM 1844 O O . TYR A 1 232 ? 80.921 11.743 -114.504 1.00 64.75 232 TYR A O 1
ATOM 1852 N N . ARG A 1 233 ? 80.849 10.015 -113.090 1.00 60.84 233 ARG A N 1
ATOM 1853 C CA . ARG A 1 233 ? 82.196 9.517 -113.421 1.00 60.84 233 ARG A CA 1
ATOM 1854 C C . ARG A 1 233 ? 82.278 8.971 -114.854 1.00 60.84 233 ARG A C 1
ATOM 1856 O O . ARG A 1 233 ? 83.294 9.179 -115.515 1.00 60.84 233 ARG A O 1
ATOM 1863 N N . SER A 1 234 ? 81.219 8.320 -115.336 1.00 57.16 234 SER A N 1
ATOM 1864 C CA . SER A 1 234 ? 81.124 7.736 -116.681 1.00 57.16 234 SER A CA 1
ATOM 1865 C C . SER A 1 234 ? 80.861 8.774 -117.779 1.00 57.16 234 SER A C 1
ATOM 1867 O O . SER A 1 234 ? 81.464 8.710 -118.845 1.00 57.16 234 SER A O 1
ATOM 1869 N N . THR A 1 235 ? 80.031 9.786 -117.522 1.00 51.69 235 THR A N 1
ATOM 1870 C CA . THR A 1 235 ? 79.831 10.927 -118.438 1.00 51.69 235 THR A CA 1
ATOM 1871 C C . THR A 1 235 ? 81.039 11.867 -118.444 1.00 51.69 235 THR A C 1
ATOM 1873 O O . THR A 1 235 ? 81.426 12.367 -119.501 1.00 51.69 235 THR A O 1
ATOM 1876 N N . SER A 1 236 ? 81.735 12.009 -117.310 1.00 47.91 236 SER A N 1
ATOM 1877 C CA . SER A 1 236 ? 83.008 12.737 -117.224 1.00 47.91 236 SER A CA 1
ATOM 1878 C C . SER A 1 236 ? 84.153 12.082 -118.013 1.00 47.91 236 SER A C 1
ATOM 1880 O O . SER A 1 236 ? 85.165 12.743 -118.230 1.00 47.91 236 SER A O 1
ATOM 1882 N N . THR A 1 237 ? 84.031 10.823 -118.454 1.00 46.59 237 THR A N 1
ATOM 1883 C CA . THR A 1 237 ? 85.054 10.136 -119.269 1.00 46.59 237 THR A CA 1
ATOM 1884 C C . THR A 1 237 ? 84.737 10.075 -120.773 1.00 46.59 237 THR A C 1
ATOM 1886 O O . THR A 1 237 ? 85.588 9.628 -121.538 1.00 46.59 237 THR A O 1
ATOM 1889 N N . GLN A 1 238 ? 83.580 10.580 -121.228 1.00 41.69 238 GLN A N 1
ATOM 1890 C CA . GLN A 1 238 ? 83.224 10.697 -122.659 1.00 41.69 238 GLN A CA 1
ATOM 1891 C C . GLN A 1 238 ? 82.953 12.131 -123.142 1.00 41.69 238 GLN A C 1
ATOM 1893 O O . GLN A 1 238 ? 82.823 12.355 -124.344 1.00 41.69 238 GLN A O 1
ATOM 1898 N N . ALA A 1 239 ? 82.939 13.122 -122.250 1.00 35.31 239 ALA A N 1
ATOM 1899 C CA . ALA A 1 239 ? 83.009 14.522 -122.642 1.00 35.31 239 ALA A CA 1
ATOM 1900 C C . ALA A 1 239 ? 84.479 14.956 -122.756 1.00 35.31 239 ALA A C 1
ATOM 1902 O O . ALA A 1 239 ? 85.134 15.265 -121.762 1.00 35.31 239 ALA A O 1
ATOM 1903 N N . THR A 1 240 ? 85.002 15.011 -123.983 1.00 37.44 240 THR A N 1
ATOM 1904 C CA . THR A 1 240 ? 86.115 15.911 -124.315 1.00 37.44 240 THR A CA 1
ATOM 1905 C C . THR A 1 240 ? 85.803 17.291 -123.752 1.00 37.44 240 THR A C 1
ATOM 1907 O O . THR A 1 240 ? 84.777 17.873 -124.102 1.00 37.44 240 THR A O 1
ATOM 1910 N N . ALA A 1 241 ? 86.689 17.794 -122.892 1.00 40.88 241 ALA A N 1
ATOM 1911 C CA . ALA A 1 241 ? 86.647 19.150 -122.369 1.00 40.88 241 ALA A CA 1
ATOM 1912 C C . ALA A 1 241 ? 86.408 20.150 -123.517 1.00 40.88 241 ALA A C 1
ATOM 1914 O O . ALA A 1 241 ? 87.266 20.277 -124.401 1.00 40.88 241 ALA A O 1
ATOM 1915 N N . PRO A 1 242 ? 85.271 20.869 -123.544 1.00 47.38 242 PRO A N 1
ATOM 1916 C CA . PRO A 1 242 ? 85.120 22.004 -124.429 1.00 47.38 242 PRO A CA 1
ATOM 1917 C C . PRO A 1 242 ? 86.112 23.061 -123.959 1.00 47.38 242 PRO A C 1
ATOM 1919 O O . PRO A 1 242 ? 86.035 23.554 -122.836 1.00 47.38 242 PRO A O 1
ATOM 1922 N N . LYS A 1 243 ? 87.076 23.348 -124.833 1.00 44.56 243 LYS A N 1
ATOM 1923 C CA . LYS A 1 243 ? 88.023 24.458 -124.757 1.00 44.56 243 LYS A CA 1
ATOM 1924 C C . LYS A 1 243 ? 87.318 25.685 -124.179 1.00 44.56 243 LYS A C 1
ATOM 1926 O O . LYS A 1 243 ? 86.393 26.203 -124.803 1.00 44.56 243 LYS A O 1
ATOM 1931 N N . GLU A 1 244 ? 87.753 26.099 -122.990 1.00 45.16 244 GLU A N 1
ATOM 1932 C CA . GLU A 1 244 ? 87.303 27.318 -122.323 1.00 45.16 244 GLU A CA 1
ATOM 1933 C C . GLU A 1 244 ? 87.221 28.452 -123.355 1.00 45.16 244 GLU A C 1
ATOM 1935 O O . GLU A 1 244 ? 88.226 28.763 -124.012 1.00 45.16 244 GLU A O 1
ATOM 1940 N N . PRO A 1 245 ? 86.052 29.086 -123.545 1.00 50.09 245 PRO A N 1
ATOM 1941 C CA . PRO A 1 245 ? 86.023 30.371 -124.210 1.00 50.09 245 PRO A CA 1
ATOM 1942 C C . PRO A 1 245 ? 86.918 31.290 -123.379 1.00 50.09 245 PRO A C 1
ATOM 1944 O O . PRO A 1 245 ? 86.752 31.371 -122.162 1.00 50.09 245 PRO A O 1
ATOM 1947 N N . LYS A 1 246 ? 87.878 31.973 -124.012 1.00 55.66 246 LYS A N 1
ATOM 1948 C CA . LYS A 1 246 ? 88.546 33.132 -123.409 1.00 55.66 246 LYS A CA 1
ATOM 1949 C C . LYS A 1 246 ? 87.469 34.183 -123.157 1.00 55.66 246 LYS A C 1
ATOM 1951 O O . LYS A 1 246 ? 87.210 35.038 -123.999 1.00 55.66 246 LYS A O 1
ATOM 1956 N N . VAL A 1 247 ? 86.790 34.051 -122.026 1.00 58.09 247 VAL A N 1
ATOM 1957 C CA . VAL A 1 247 ? 85.880 35.053 -121.512 1.00 58.09 247 VAL A CA 1
ATOM 1958 C C . VAL A 1 247 ? 86.773 36.160 -120.980 1.00 58.09 247 VAL A C 1
ATOM 1960 O O . VAL A 1 247 ? 87.561 35.965 -120.056 1.00 58.09 247 VAL A O 1
ATOM 1963 N N . ASP A 1 248 ? 86.695 37.296 -121.658 1.00 58.97 248 ASP A N 1
ATOM 1964 C CA . ASP A 1 248 ? 87.308 38.557 -121.279 1.00 58.97 248 ASP A CA 1
ATOM 1965 C C . ASP A 1 248 ? 86.946 38.864 -119.812 1.00 58.97 248 ASP A C 1
ATOM 1967 O O . ASP A 1 248 ? 85.778 39.105 -119.481 1.00 58.97 248 ASP A O 1
ATOM 1971 N N . LYS A 1 249 ? 87.936 38.730 -118.915 1.00 70.00 249 LYS A N 1
ATOM 1972 C CA . LYS A 1 249 ? 87.739 38.795 -117.459 1.00 70.00 249 LYS A CA 1
ATOM 1973 C C . LYS A 1 249 ? 87.175 40.146 -117.033 1.00 70.00 249 LYS A C 1
ATOM 1975 O O . LYS A 1 249 ? 86.369 40.176 -116.106 1.00 70.00 249 LYS A O 1
ATOM 1980 N N . GLU A 1 250 ? 87.517 41.224 -117.741 1.00 72.44 250 GLU A N 1
ATOM 1981 C CA . GLU A 1 250 ? 86.957 42.548 -117.479 1.00 72.44 250 GLU A CA 1
ATOM 1982 C C . GLU A 1 250 ? 85.478 42.621 -117.873 1.00 72.44 250 GLU A C 1
ATOM 1984 O O . GLU A 1 250 ? 84.668 43.148 -117.113 1.00 72.44 250 GLU A O 1
ATOM 1989 N N . LYS A 1 251 ? 85.074 42.025 -119.004 1.00 70.94 251 LYS A N 1
ATOM 1990 C CA . LYS A 1 251 ? 83.652 41.983 -119.389 1.00 70.94 251 LYS A CA 1
ATOM 1991 C C . LYS A 1 251 ? 82.822 41.100 -118.473 1.00 70.94 251 LYS A C 1
ATOM 1993 O O . LYS A 1 251 ? 81.689 41.466 -118.185 1.00 70.94 251 LYS A O 1
ATOM 1998 N N . PHE A 1 252 ? 83.352 39.971 -118.003 1.00 75.25 252 PHE A N 1
ATOM 1999 C CA . PHE A 1 252 ? 82.627 39.101 -117.074 1.00 75.25 252 PHE A CA 1
ATOM 2000 C C . PHE A 1 252 ? 82.510 39.728 -115.686 1.00 75.25 252 PHE A C 1
ATOM 2002 O O . PHE A 1 252 ? 81.435 39.670 -115.105 1.00 75.25 252 PHE A O 1
ATOM 2009 N N . GLN A 1 253 ? 83.562 40.389 -115.184 1.00 72.56 253 GLN A N 1
ATOM 2010 C CA . GLN A 1 253 ? 83.468 41.184 -113.958 1.00 72.56 253 GLN A CA 1
ATOM 2011 C C . GLN A 1 253 ? 82.514 42.362 -114.120 1.00 72.56 253 GLN A C 1
ATOM 2013 O O . GLN A 1 253 ? 81.714 42.590 -113.227 1.00 72.56 253 GLN A O 1
ATOM 2018 N N . MET A 1 254 ? 82.516 43.062 -115.255 1.00 77.25 254 MET A N 1
ATOM 2019 C CA . MET A 1 254 ? 81.578 44.157 -115.503 1.00 77.25 254 MET A CA 1
ATOM 2020 C C . MET A 1 254 ? 80.134 43.661 -115.653 1.00 77.25 254 MET A C 1
ATOM 2022 O O . MET A 1 254 ? 79.215 44.325 -115.185 1.00 77.25 254 MET A O 1
ATOM 2026 N N . LEU A 1 255 ? 79.910 42.481 -116.244 1.00 77.50 255 LEU A N 1
ATOM 2027 C CA . LEU A 1 255 ? 78.584 41.862 -116.289 1.00 77.50 255 LEU A CA 1
ATOM 2028 C C . LEU A 1 255 ? 78.145 41.384 -114.905 1.00 77.50 255 LEU A C 1
ATOM 2030 O O . LEU A 1 255 ? 76.997 41.610 -114.554 1.00 77.50 255 LEU A O 1
ATOM 2034 N N . LEU A 1 256 ? 79.032 40.767 -114.113 1.00 75.00 256 LEU A N 1
ATOM 2035 C CA . LEU A 1 256 ? 78.729 40.372 -112.737 1.00 75.00 256 LEU A CA 1
ATOM 2036 C C . LEU A 1 256 ? 78.477 41.598 -111.867 1.00 75.00 256 LEU A C 1
ATOM 2038 O O . LEU A 1 256 ? 77.536 41.576 -111.101 1.00 75.00 256 LEU A O 1
ATOM 2042 N N . GLN A 1 257 ? 79.256 42.670 -112.011 1.00 76.69 257 GLN A N 1
ATOM 2043 C CA . GLN A 1 257 ? 79.067 43.924 -111.288 1.00 76.69 257 GLN A CA 1
ATOM 2044 C C . GLN A 1 257 ? 77.754 44.591 -111.701 1.00 76.69 257 GLN A C 1
ATOM 2046 O O . GLN A 1 257 ? 77.016 45.021 -110.829 1.00 76.69 257 GLN A O 1
ATOM 2051 N N . ASN A 1 258 ? 77.405 44.619 -112.992 1.00 73.44 258 ASN A N 1
ATOM 2052 C CA . ASN A 1 258 ? 76.111 45.128 -113.461 1.00 73.44 258 ASN A CA 1
ATOM 2053 C C . ASN A 1 258 ? 74.941 44.246 -113.004 1.00 73.44 258 ASN A C 1
ATOM 2055 O O . ASN A 1 258 ? 73.920 44.767 -112.579 1.00 73.44 258 ASN A O 1
ATOM 2059 N N . LEU A 1 259 ? 75.080 42.919 -113.036 1.00 75.81 259 LEU A N 1
ATOM 2060 C CA . LEU A 1 259 ? 74.043 41.991 -112.581 1.00 75.81 259 LEU A CA 1
ATOM 2061 C C . LEU A 1 259 ? 73.891 42.037 -111.056 1.00 75.81 259 LEU A C 1
ATOM 2063 O O . LEU A 1 259 ? 72.777 41.998 -110.550 1.00 75.81 259 LEU A O 1
ATOM 2067 N N . TRP A 1 260 ? 74.995 42.191 -110.328 1.00 69.56 260 TRP A N 1
ATOM 2068 C CA . TRP A 1 260 ? 75.001 42.434 -108.891 1.00 69.56 260 TRP A CA 1
ATOM 2069 C C . TRP A 1 260 ? 74.409 43.816 -108.587 1.00 69.56 260 TRP A C 1
ATOM 2071 O O . TRP A 1 260 ? 73.576 43.911 -107.706 1.00 69.56 260 TRP A O 1
ATOM 2081 N N . SER A 1 261 ? 74.646 44.844 -109.413 1.00 65.75 261 SER A N 1
ATOM 2082 C CA . SER A 1 261 ? 73.930 46.138 -109.344 1.00 65.75 261 SER A CA 1
ATOM 2083 C C . SER A 1 261 ? 72.418 46.007 -109.605 1.00 65.75 261 SER A C 1
ATOM 2085 O O . SER A 1 261 ? 71.649 46.863 -109.179 1.00 65.75 261 SER A O 1
ATOM 2087 N N . CYS A 1 262 ? 71.977 44.953 -110.308 1.00 64.12 262 CYS A N 1
ATOM 2088 C CA . CYS A 1 262 ? 70.564 44.637 -110.552 1.00 64.12 262 CYS A CA 1
ATOM 2089 C C . CYS A 1 262 ? 69.931 43.720 -109.486 1.00 64.12 262 CYS A C 1
ATOM 2091 O O . CYS A 1 262 ? 68.710 43.566 -109.489 1.00 64.12 262 CYS A O 1
ATOM 2093 N N . VAL A 1 263 ? 70.722 43.095 -108.606 1.00 64.25 263 VAL A N 1
ATOM 2094 C CA . VAL A 1 263 ? 70.264 42.126 -107.585 1.00 64.25 263 VAL A CA 1
ATOM 2095 C C . VAL A 1 263 ? 70.631 42.569 -106.158 1.00 64.25 263 VAL A C 1
ATOM 2097 O O . VAL A 1 263 ? 70.101 42.023 -105.195 1.00 64.25 263 VAL A O 1
ATOM 2100 N N . GLU A 1 264 ? 71.467 43.596 -106.000 1.00 50.38 264 GLU A N 1
ATOM 2101 C CA . GLU A 1 264 ? 71.800 44.227 -104.725 1.00 50.38 264 GLU A CA 1
ATOM 2102 C C . GLU A 1 264 ? 70.674 45.195 -104.319 1.00 50.38 264 GLU A C 1
ATOM 2104 O O . GLU A 1 264 ? 70.479 46.233 -104.961 1.00 50.38 264 GLU A O 1
ATOM 2109 N N . PRO A 1 265 ? 69.888 44.886 -103.269 1.00 50.75 265 PRO A N 1
ATOM 2110 C CA . PRO A 1 265 ? 68.894 45.810 -102.755 1.00 50.75 265 PRO A CA 1
ATOM 2111 C C . PRO A 1 265 ? 69.620 47.041 -102.216 1.00 50.75 265 PRO A C 1
ATOM 2113 O O . PRO A 1 265 ? 70.551 46.921 -101.420 1.00 50.75 265 PRO A O 1
ATOM 2116 N N . GLN A 1 266 ? 69.167 48.219 -102.635 1.00 50.59 266 GLN A N 1
ATOM 2117 C CA . GLN A 1 266 ? 69.638 49.528 -102.195 1.00 50.59 266 GLN A CA 1
ATOM 2118 C C . GLN A 1 266 ? 69.400 49.694 -100.682 1.00 50.59 266 GLN A C 1
ATOM 2120 O O . GLN A 1 266 ? 68.415 50.277 -100.233 1.00 50.59 266 GLN A O 1
ATOM 2125 N N . LEU A 1 267 ? 70.292 49.137 -99.866 1.00 55.94 267 LEU A N 1
ATOM 2126 C CA . LEU A 1 267 ? 70.267 49.271 -98.420 1.00 55.94 267 LEU A CA 1
ATOM 2127 C C . LEU A 1 267 ? 71.019 50.549 -98.043 1.00 55.94 267 LEU A C 1
ATOM 2129 O O . LEU A 1 267 ? 72.163 50.492 -97.606 1.00 55.94 267 LEU A O 1
ATOM 2133 N N . GLN A 1 268 ? 70.369 51.697 -98.250 1.00 49.78 268 GLN A N 1
ATOM 2134 C CA . GLN A 1 268 ? 70.164 52.732 -97.229 1.00 49.78 268 GLN A CA 1
ATOM 2135 C C . GLN A 1 268 ? 69.576 54.017 -97.835 1.00 49.78 268 GLN A C 1
ATOM 2137 O O . GLN A 1 268 ? 69.991 54.485 -98.890 1.00 49.78 268 GLN A O 1
ATOM 2142 N N . HIS A 1 269 ? 68.638 54.596 -97.076 1.00 40.44 269 HIS A N 1
ATOM 2143 C CA . HIS A 1 269 ? 67.964 55.887 -97.258 1.00 40.44 269 HIS A CA 1
ATOM 2144 C C . HIS A 1 269 ? 66.694 55.893 -98.118 1.00 40.44 269 HIS A C 1
ATOM 2146 O O . HIS A 1 269 ? 66.615 56.520 -99.166 1.00 40.44 269 HIS A O 1
ATOM 2152 N N . THR A 1 270 ? 65.612 55.349 -97.566 1.00 37.97 270 THR A N 1
ATOM 2153 C CA . THR A 1 270 ? 64.461 56.199 -97.224 1.00 37.97 270 THR A CA 1
ATOM 2154 C C . THR A 1 270 ? 63.583 55.491 -96.205 1.00 37.97 270 THR A C 1
ATOM 2156 O O . THR A 1 270 ? 63.212 54.331 -96.346 1.00 37.97 270 THR A O 1
ATOM 2159 N N . ALA A 1 271 ? 63.328 56.204 -95.116 1.00 46.31 271 ALA A N 1
ATOM 2160 C CA . ALA A 1 271 ? 62.375 55.836 -94.094 1.00 46.31 271 ALA A CA 1
ATOM 2161 C C . ALA A 1 271 ? 60.973 55.661 -94.700 1.00 46.31 271 ALA A C 1
ATOM 2163 O O . ALA A 1 271 ? 60.588 56.425 -95.584 1.00 46.31 271 ALA A O 1
ATOM 2164 N N . ASN A 1 272 ? 60.218 54.729 -94.109 1.00 43.56 272 ASN A N 1
ATOM 2165 C CA . ASN A 1 272 ? 58.805 54.388 -94.324 1.00 43.56 272 ASN A CA 1
ATOM 2166 C C . ASN A 1 272 ? 58.539 53.192 -95.254 1.00 43.56 272 ASN A C 1
ATOM 2168 O O . ASN A 1 272 ? 58.783 53.259 -96.451 1.00 43.56 272 ASN A O 1
ATOM 2172 N N . LEU A 1 273 ? 57.911 52.161 -94.655 1.00 42.69 273 LEU A N 1
ATOM 2173 C CA . LEU A 1 273 ? 57.323 50.953 -95.267 1.00 42.69 273 LEU A CA 1
ATOM 2174 C C . LEU A 1 273 ? 58.370 50.019 -95.917 1.00 42.69 273 LEU A C 1
ATOM 2176 O O . LEU A 1 273 ? 58.905 50.319 -96.965 1.00 42.69 273 LEU A O 1
ATOM 2180 N N . ILE A 1 274 ? 58.721 48.834 -95.412 1.00 37.25 274 ILE A N 1
ATOM 2181 C CA . ILE A 1 274 ? 57.909 47.732 -94.885 1.00 37.25 274 ILE A CA 1
ATOM 2182 C C . ILE A 1 274 ? 58.828 46.923 -93.952 1.00 37.25 274 ILE A C 1
ATOM 2184 O O . ILE A 1 274 ? 59.801 46.309 -94.389 1.00 37.25 274 ILE A O 1
ATOM 2188 N N . HIS A 1 275 ? 58.542 46.941 -92.650 1.00 36.00 275 HIS A N 1
ATOM 2189 C CA . HIS A 1 275 ? 59.123 45.993 -9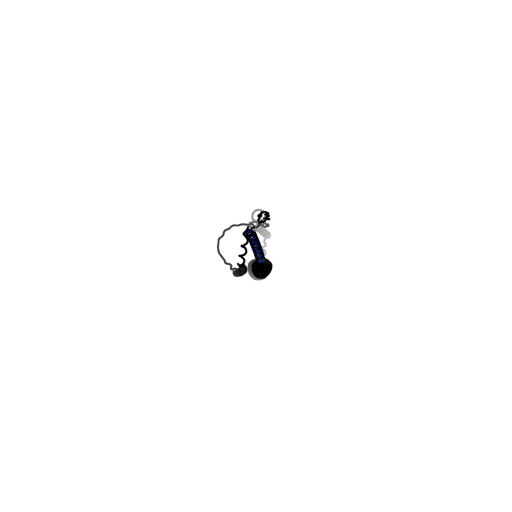1.705 1.00 36.00 275 HIS A CA 1
ATOM 2190 C C . HIS A 1 275 ? 58.495 44.627 -91.993 1.00 36.00 275 HIS A C 1
ATOM 2192 O O . HIS A 1 275 ? 57.269 44.523 -92.056 1.00 36.00 275 HIS A O 1
ATOM 2198 N N . TYR A 1 276 ? 59.340 43.621 -92.224 1.00 35.16 276 TYR A N 1
ATOM 2199 C CA . TYR A 1 276 ? 58.955 42.234 -92.451 1.00 35.16 276 TYR A CA 1
ATOM 2200 C C . TYR A 1 276 ? 57.800 41.819 -91.537 1.00 35.16 276 TYR A C 1
ATOM 2202 O O . TYR A 1 276 ? 57.928 41.751 -90.314 1.00 35.16 276 TYR A O 1
ATOM 2210 N N . GLN A 1 277 ? 56.671 41.515 -92.173 1.00 37.12 277 GLN A N 1
ATOM 2211 C CA . GLN A 1 277 ? 55.591 40.741 -91.593 1.00 37.12 277 GLN A CA 1
ATOM 2212 C C . GLN A 1 277 ? 56.107 39.328 -91.291 1.00 37.12 277 GLN A C 1
ATOM 2214 O O . GLN A 1 277 ? 55.950 38.406 -92.078 1.00 37.12 277 GLN A O 1
ATOM 2219 N N . THR A 1 278 ? 56.662 39.137 -90.101 1.00 43.81 278 THR A N 1
ATOM 2220 C CA . THR A 1 278 ? 56.063 38.144 -89.207 1.00 43.81 278 THR A CA 1
ATOM 2221 C C . THR A 1 278 ? 54.931 38.860 -88.487 1.00 43.81 278 THR A C 1
ATOM 2223 O O . THR A 1 278 ? 55.142 39.642 -87.565 1.00 43.81 278 THR A O 1
ATOM 2226 N N . SER A 1 279 ? 53.725 38.680 -89.007 1.00 34.03 279 SER A N 1
ATOM 2227 C CA . SER A 1 279 ? 52.492 39.307 -88.546 1.00 34.03 279 SER A CA 1
ATOM 2228 C C . SER A 1 279 ? 51.348 38.317 -88.797 1.00 34.03 279 SER A C 1
ATOM 2230 O O . SER A 1 279 ? 51.450 37.531 -89.738 1.00 34.03 279 SER A O 1
ATOM 2232 N N . PRO A 1 280 ? 50.218 38.407 -88.085 1.00 46.09 280 PRO A N 1
ATOM 2233 C CA . PRO A 1 280 ? 50.127 38.377 -86.625 1.00 46.09 280 PRO A CA 1
ATOM 2234 C C . PRO A 1 280 ? 48.917 37.537 -86.165 1.00 46.09 280 PRO A C 1
ATOM 2236 O O . PRO A 1 280 ? 47.895 37.485 -86.839 1.00 46.09 280 PRO A O 1
ATOM 2239 N N . GLU A 1 281 ? 48.938 37.038 -84.934 1.00 35.62 281 GLU A N 1
ATOM 2240 C CA . GLU A 1 281 ? 47.692 36.892 -84.168 1.00 35.62 281 GLU A CA 1
ATOM 2241 C C . GLU A 1 281 ? 47.820 37.685 -82.860 1.00 35.62 281 GLU A C 1
ATOM 2243 O O . GLU A 1 281 ? 48.166 37.187 -81.796 1.00 35.62 281 GLU A O 1
ATOM 2248 N N . SER A 1 282 ? 47.594 38.995 -82.980 1.00 38.91 282 SER A N 1
ATOM 2249 C CA . SER A 1 282 ? 47.025 39.842 -81.919 1.00 38.91 282 SER A CA 1
ATOM 2250 C C . SER A 1 282 ? 45.503 39.843 -82.135 1.00 38.91 282 SER A C 1
ATOM 2252 O O . SER A 1 282 ? 45.076 39.870 -83.284 1.00 38.91 282 SER A O 1
ATOM 2254 N N . ARG A 1 283 ? 44.608 39.839 -81.137 1.00 31.12 283 ARG A N 1
ATOM 2255 C CA . ARG A 1 283 ? 44.447 40.840 -80.063 1.00 31.12 283 ARG A CA 1
ATOM 2256 C C . ARG A 1 283 ? 43.390 40.328 -79.055 1.00 31.12 283 ARG A C 1
ATOM 2258 O O . ARG A 1 283 ? 42.307 39.938 -79.468 1.00 31.12 283 ARG A O 1
ATOM 2265 N N . SER A 1 284 ? 43.733 40.114 -77.783 1.00 35.94 284 SER A N 1
ATOM 2266 C CA . SER A 1 284 ? 43.509 40.988 -76.602 1.00 35.94 284 SER A CA 1
ATOM 2267 C C . SER A 1 284 ? 42.055 41.333 -76.222 1.00 35.94 284 SER A C 1
ATOM 2269 O O . SER A 1 284 ? 41.374 42.031 -76.968 1.00 35.94 284 SER A O 1
ATOM 2271 N N . LYS A 1 285 ? 41.672 40.975 -74.982 1.00 35.69 285 LYS A N 1
ATOM 2272 C CA . LYS A 1 285 ? 41.330 41.858 -73.831 1.00 35.69 285 LYS A CA 1
ATOM 2273 C C . LYS A 1 285 ? 41.299 40.993 -72.545 1.00 35.69 285 LYS A C 1
ATOM 2275 O O . LYS A 1 285 ? 40.758 39.898 -72.594 1.00 35.69 285 LYS A O 1
ATOM 2280 N N . GLU A 1 286 ? 42.146 41.280 -71.542 1.00 30.88 286 GLU A N 1
ATOM 2281 C CA . GLU A 1 286 ? 41.835 42.024 -70.285 1.00 30.88 286 GLU A CA 1
ATOM 2282 C C . GLU A 1 286 ? 40.901 41.212 -69.349 1.00 30.88 286 GLU A C 1
ATOM 2284 O O . GLU A 1 286 ? 39.852 40.776 -69.795 1.00 30.88 286 GLU A O 1
ATOM 2289 N N . VAL A 1 287 ? 41.176 40.898 -68.071 1.00 30.23 287 VAL A N 1
ATOM 2290 C CA . VAL A 1 287 ? 41.712 41.682 -66.935 1.00 30.23 287 VAL A CA 1
ATOM 2291 C C . VAL A 1 287 ? 42.269 40.732 -65.836 1.00 30.23 287 VAL A C 1
ATOM 2293 O O . VAL A 1 287 ? 41.861 39.578 -65.735 1.00 30.23 287 VAL A O 1
ATOM 2296 N N . LEU A 1 288 ? 43.199 41.260 -65.025 1.00 34.41 288 LEU A N 1
ATOM 2297 C CA . LEU A 1 288 ? 43.911 40.706 -63.854 1.00 34.41 288 LEU A CA 1
ATOM 2298 C C . LEU A 1 288 ? 43.085 39.967 -62.768 1.00 34.41 288 LEU A C 1
ATOM 2300 O O . LEU A 1 288 ? 41.912 40.280 -62.570 1.00 34.41 288 LEU A O 1
ATOM 2304 N N . PRO A 1 289 ? 43.745 39.129 -61.933 1.00 40.09 289 PRO A N 1
ATOM 2305 C CA . PRO A 1 289 ? 43.217 38.664 -60.656 1.00 40.09 289 PRO A CA 1
ATOM 2306 C C . PRO A 1 289 ? 43.772 39.475 -59.470 1.00 40.09 289 PRO A C 1
ATOM 2308 O O . PRO A 1 289 ? 44.974 39.719 -59.361 1.00 40.09 289 PRO A O 1
ATOM 2311 N N . SER A 1 290 ? 42.907 39.810 -58.516 1.00 34.19 290 SER A N 1
ATOM 2312 C CA . SER A 1 290 ? 43.298 40.209 -57.162 1.00 34.19 290 SER A CA 1
ATOM 2313 C C . SER A 1 290 ? 42.540 39.370 -56.128 1.00 34.19 290 SER A C 1
ATOM 2315 O O . SER A 1 290 ? 41.318 39.256 -56.152 1.00 34.19 290 SER A O 1
ATOM 2317 N N . SER A 1 291 ? 43.311 38.751 -55.232 1.00 41.38 291 SER A N 1
ATOM 2318 C CA . SER A 1 291 ? 42.880 38.149 -53.956 1.00 41.38 291 SER A CA 1
ATOM 2319 C C . SER A 1 291 ? 42.552 39.283 -52.960 1.00 41.38 291 SER A C 1
ATOM 2321 O O . SER A 1 291 ? 43.167 40.346 -53.108 1.00 41.38 291 SER A O 1
ATOM 2323 N N . PRO A 1 292 ? 41.652 39.139 -51.954 1.00 47.19 292 PRO A N 1
ATOM 2324 C CA . PRO A 1 292 ? 41.983 38.378 -50.738 1.00 47.19 292 PRO A CA 1
ATOM 2325 C C . PRO A 1 292 ? 40.801 37.721 -49.972 1.00 47.19 292 PRO A C 1
ATOM 2327 O O . PRO A 1 292 ? 39.625 37.862 -50.293 1.00 47.19 292 PRO A O 1
ATOM 2330 N N . GLN A 1 293 ? 41.176 36.999 -48.910 1.00 42.12 293 GLN A N 1
ATOM 2331 C CA . GLN A 1 293 ? 40.372 36.446 -47.808 1.00 42.12 293 GLN A CA 1
ATOM 2332 C C . GLN A 1 293 ? 39.254 37.376 -47.284 1.00 42.12 293 GLN A C 1
ATOM 2334 O O . GLN A 1 293 ? 39.515 38.553 -47.052 1.00 42.12 293 GLN A O 1
ATOM 2339 N N . ASN A 1 294 ? 38.092 36.827 -46.890 1.00 29.20 294 ASN A N 1
ATOM 2340 C CA . ASN A 1 294 ? 37.691 36.793 -45.473 1.00 29.20 294 ASN A CA 1
ATOM 2341 C C . ASN A 1 294 ? 36.351 36.101 -45.175 1.00 29.20 294 ASN A C 1
ATOM 2343 O O . ASN A 1 294 ? 35.429 36.008 -45.975 1.00 29.20 294 ASN A O 1
ATOM 2347 N N . ARG A 1 295 ? 36.341 35.632 -43.931 1.00 35.91 295 ARG A N 1
ATOM 2348 C CA . ARG A 1 295 ? 35.295 35.091 -43.069 1.00 35.91 295 ARG A CA 1
ATOM 2349 C C . ARG A 1 295 ? 33.916 35.777 -43.078 1.00 35.91 295 ARG A C 1
ATOM 2351 O O . ARG A 1 295 ? 33.827 36.993 -43.008 1.00 35.91 295 ARG A O 1
ATOM 2358 N N . LEU A 1 296 ? 32.939 34.902 -42.803 1.00 36.12 296 LEU A N 1
ATOM 2359 C CA . LEU A 1 296 ? 31.857 35.002 -41.806 1.00 36.12 296 LEU A CA 1
ATOM 2360 C C . LEU A 1 296 ? 30.525 35.714 -42.141 1.00 36.12 296 LEU A C 1
ATOM 2362 O O . LEU A 1 296 ? 30.472 36.837 -42.619 1.00 36.12 296 LEU A O 1
ATOM 2366 N N . HIS A 1 297 ? 29.483 35.032 -41.642 1.00 32.31 297 HIS A N 1
ATOM 2367 C CA . HIS A 1 297 ? 28.157 35.480 -41.190 1.00 32.31 297 HIS A CA 1
ATOM 2368 C C . HIS A 1 297 ? 26.979 35.532 -42.185 1.00 32.31 297 HIS A C 1
ATOM 2370 O O . HIS A 1 297 ? 26.828 36.424 -43.007 1.00 32.31 297 HIS A O 1
ATOM 2376 N N . SER A 1 298 ? 26.070 34.574 -41.973 1.00 34.94 298 SER A N 1
ATOM 2377 C CA . SER A 1 298 ? 24.617 34.624 -42.201 1.00 34.94 298 SER A CA 1
ATOM 2378 C C . SER A 1 298 ? 23.916 35.735 -41.390 1.00 34.94 298 SER A C 1
ATOM 2380 O O . SER A 1 298 ? 24.400 36.070 -40.306 1.00 34.94 298 SER A O 1
ATOM 2382 N N . PRO A 1 299 ? 22.761 36.260 -41.858 1.00 46.78 299 PRO A N 1
ATOM 2383 C CA . PRO A 1 299 ? 21.436 35.958 -41.255 1.00 46.78 299 PRO A CA 1
ATOM 2384 C C . PRO A 1 299 ? 20.314 35.739 -42.319 1.00 46.78 299 PRO A C 1
ATOM 2386 O O . PRO A 1 299 ? 20.438 36.206 -43.443 1.00 46.78 299 PRO A O 1
ATOM 2389 N N . LEU A 1 300 ? 19.322 34.846 -42.111 1.00 34.53 300 LEU A N 1
ATOM 2390 C CA . LEU A 1 300 ? 17.940 35.110 -41.608 1.00 34.53 300 LEU A CA 1
ATOM 2391 C C . LEU A 1 300 ? 17.207 36.234 -42.405 1.00 34.53 300 LEU A C 1
ATOM 2393 O O . LEU A 1 300 ? 17.758 37.318 -42.497 1.00 34.53 300 LEU A O 1
ATOM 2397 N N . GLN A 1 301 ? 15.997 36.145 -42.987 1.00 36.06 301 GLN A N 1
ATOM 2398 C CA . GLN A 1 301 ? 14.741 35.411 -42.732 1.00 36.06 301 GLN A CA 1
ATOM 2399 C C . GLN A 1 301 ? 13.808 35.436 -43.977 1.00 36.06 301 GLN A C 1
ATOM 2401 O O . GLN A 1 301 ? 13.868 36.378 -44.755 1.00 36.06 301 GLN A O 1
ATOM 2406 N N . ASN A 1 302 ? 12.920 34.427 -44.065 1.00 32.53 302 ASN A N 1
ATOM 2407 C CA . ASN A 1 302 ? 11.472 34.416 -44.403 1.00 32.53 302 ASN A CA 1
ATOM 2408 C C . ASN A 1 302 ? 10.937 35.338 -45.537 1.00 32.53 302 ASN A C 1
ATOM 2410 O O . ASN A 1 302 ? 11.173 36.534 -45.552 1.00 32.53 302 ASN A O 1
ATOM 2414 N N . THR A 1 303 ? 10.032 34.911 -46.432 1.00 29.81 303 THR A N 1
ATOM 2415 C CA . THR A 1 303 ? 8.683 34.397 -46.106 1.00 29.81 303 THR A CA 1
ATOM 2416 C C . THR A 1 303 ? 7.975 33.808 -47.350 1.00 29.81 303 THR A C 1
ATOM 2418 O O . THR A 1 303 ? 8.016 34.403 -48.418 1.00 29.81 303 THR A O 1
ATOM 2421 N N . SER A 1 304 ? 7.310 32.660 -47.146 1.00 32.50 304 SER A N 1
ATOM 2422 C CA . SER A 1 304 ? 6.119 32.060 -47.801 1.00 32.50 304 SER A CA 1
ATOM 2423 C C . SER A 1 304 ? 5.846 32.175 -49.316 1.00 32.50 304 SER A C 1
ATOM 2425 O O . SER A 1 304 ? 5.652 33.268 -49.831 1.00 32.50 304 SER A O 1
ATOM 2427 N N . GLN A 1 305 ? 5.498 31.041 -49.944 1.00 31.39 305 GLN A N 1
ATOM 2428 C CA . GLN A 1 305 ? 4.096 30.612 -50.144 1.00 31.39 305 GLN A CA 1
ATOM 2429 C C . GLN A 1 305 ? 4.011 29.125 -50.563 1.00 31.39 305 GLN A C 1
ATOM 2431 O O . GLN A 1 305 ? 4.885 28.598 -51.242 1.00 31.39 305 GLN A O 1
ATOM 2436 N N . SER A 1 306 ? 2.962 28.453 -50.076 1.00 36.12 306 SER A N 1
ATOM 2437 C CA . SER A 1 306 ? 2.561 27.054 -50.337 1.00 36.12 306 SER A CA 1
ATOM 2438 C C . SER A 1 306 ? 1.706 26.972 -51.626 1.00 36.12 306 SER A C 1
ATOM 2440 O O . SER A 1 306 ? 1.247 28.032 -52.056 1.00 36.12 306 SER A O 1
ATOM 2442 N N . PRO A 1 307 ? 1.431 25.791 -52.241 1.00 47.38 307 PRO A N 1
ATOM 2443 C CA . PRO A 1 307 ? 0.433 24.865 -51.674 1.00 47.38 307 PRO A CA 1
ATOM 2444 C C . PRO A 1 307 ? 0.624 23.340 -51.922 1.00 47.38 307 PRO A C 1
ATOM 2446 O O . PRO A 1 307 ? 1.083 22.891 -52.963 1.00 47.38 307 PRO A O 1
ATOM 2449 N N . ALA A 1 308 ? 0.119 22.576 -50.943 1.00 34.19 308 ALA A N 1
ATOM 2450 C CA . ALA A 1 308 ? -0.751 21.387 -51.033 1.00 34.19 308 ALA A CA 1
ATOM 2451 C C . ALA A 1 308 ? -0.309 20.023 -51.644 1.00 34.19 308 ALA A C 1
ATOM 2453 O O . ALA A 1 308 ? -0.033 19.872 -52.826 1.00 34.19 308 ALA A O 1
ATOM 2454 N N . HIS A 1 309 ? -0.530 18.998 -50.797 1.00 35.41 309 HIS A N 1
ATOM 2455 C CA . HIS A 1 309 ? -0.963 17.610 -51.059 1.00 35.41 309 HIS A CA 1
ATOM 2456 C C . HIS A 1 309 ? -0.005 16.589 -51.715 1.00 35.41 309 HIS A C 1
ATOM 2458 O O . HIS A 1 309 ? 0.081 16.488 -52.931 1.00 35.41 309 HIS A O 1
ATOM 2464 N N . LYS A 1 310 ? 0.475 15.614 -50.923 1.00 33.47 310 LYS A N 1
ATOM 2465 C CA . LYS A 1 310 ? -0.164 14.282 -50.784 1.00 33.47 310 LYS A CA 1
ATOM 2466 C C . LYS A 1 310 ? 0.530 13.418 -49.723 1.00 33.47 310 LYS A C 1
ATOM 2468 O O . LYS A 1 310 ? 1.737 13.448 -49.527 1.00 33.47 310 LYS A O 1
ATOM 2473 N N . ILE A 1 311 ? -0.321 12.672 -49.036 1.00 46.16 311 ILE A N 1
ATOM 2474 C CA . ILE A 1 311 ? -0.078 11.724 -47.953 1.00 46.16 311 ILE A CA 1
ATOM 2475 C C . ILE A 1 311 ? 0.786 10.558 -48.456 1.00 46.16 311 ILE A C 1
ATOM 2477 O O . ILE A 1 311 ? 0.447 9.955 -49.471 1.00 46.16 311 ILE A O 1
ATOM 2481 N N . SER A 1 312 ? 1.835 10.193 -47.715 1.00 35.66 312 SER A N 1
ATOM 2482 C CA . SER A 1 312 ? 2.437 8.859 -47.802 1.00 35.66 312 SER A CA 1
ATOM 2483 C C . SER A 1 312 ? 2.622 8.305 -46.393 1.00 35.66 312 SER A C 1
ATOM 2485 O O . SER A 1 312 ? 3.344 8.859 -45.564 1.00 35.66 312 SER A O 1
ATOM 2487 N N . GLN A 1 313 ? 1.855 7.256 -46.113 1.00 40.66 313 GLN A N 1
ATOM 2488 C CA . GLN A 1 313 ? 1.831 6.513 -44.864 1.00 40.66 313 GLN A CA 1
ATOM 2489 C C . GLN A 1 313 ? 3.163 5.779 -44.684 1.00 40.66 313 GLN A C 1
ATOM 2491 O O . GLN A 1 313 ? 3.511 4.920 -45.488 1.00 40.66 313 GLN A O 1
ATOM 2496 N N . SER A 1 314 ? 3.884 6.079 -43.603 1.00 33.41 314 SER A N 1
ATOM 2497 C CA . SER A 1 314 ? 4.993 5.244 -43.145 1.00 33.41 314 SER A CA 1
ATOM 2498 C C . SER A 1 314 ? 4.511 4.394 -41.975 1.00 33.41 314 SER A C 1
ATOM 2500 O O . SER A 1 314 ? 4.220 4.893 -40.885 1.00 33.41 314 SER A O 1
ATOM 2502 N N . HIS A 1 315 ? 4.351 3.100 -42.240 1.00 45.34 315 HIS A N 1
ATOM 2503 C CA . HIS A 1 315 ? 3.978 2.089 -41.264 1.00 45.34 315 HIS A CA 1
ATOM 2504 C C . HIS A 1 315 ? 5.141 1.841 -40.296 1.00 45.34 315 HIS A C 1
ATOM 2506 O O . HIS A 1 315 ? 6.022 1.029 -40.567 1.00 45.34 315 HIS A O 1
ATOM 2512 N N . SER A 1 316 ? 5.116 2.499 -39.136 1.00 42.88 316 SER A N 1
ATOM 2513 C CA . SER A 1 316 ? 5.874 2.068 -37.960 1.00 42.88 316 SER A CA 1
ATOM 2514 C C . SER A 1 316 ? 4.950 1.321 -36.987 1.00 42.88 316 SER A C 1
ATOM 2516 O O . SER A 1 316 ? 3.814 1.710 -36.712 1.00 42.88 316 SER A O 1
ATOM 2518 N N . SER A 1 317 ? 5.419 0.156 -36.542 1.00 43.88 317 SER A N 1
ATOM 2519 C CA . SER A 1 317 ? 4.644 -0.937 -35.946 1.00 43.88 317 SER A CA 1
ATOM 2520 C C . SER A 1 317 ? 3.706 -0.549 -34.777 1.00 43.88 317 SER A C 1
ATOM 2522 O O . SER A 1 317 ? 4.184 -0.211 -33.688 1.00 43.88 317 SER A O 1
ATOM 2524 N N . PRO A 1 318 ? 2.373 -0.752 -34.903 1.00 51.56 318 PRO A N 1
ATOM 2525 C CA . PRO A 1 318 ? 1.371 -0.434 -33.869 1.00 51.56 318 PRO A CA 1
ATOM 2526 C C . PRO A 1 318 ? 1.417 -1.316 -32.607 1.00 51.56 318 PRO A C 1
ATOM 2528 O O . PRO A 1 318 ? 0.689 -1.072 -31.642 1.00 51.56 318 PRO A O 1
ATOM 2531 N N . MET A 1 319 ? 2.214 -2.387 -32.600 1.00 46.28 319 MET A N 1
ATOM 2532 C CA . MET A 1 319 ? 2.134 -3.424 -31.563 1.00 46.28 319 MET A CA 1
ATOM 2533 C C . MET A 1 319 ? 2.874 -3.075 -30.268 1.00 46.28 319 MET A C 1
ATOM 2535 O O . MET A 1 319 ? 2.418 -3.461 -29.191 1.00 46.28 319 MET A O 1
ATOM 2539 N N . ARG A 1 320 ? 3.961 -2.292 -30.322 1.00 47.91 320 ARG A N 1
ATOM 2540 C CA . ARG A 1 320 ? 4.776 -2.012 -29.124 1.00 47.91 320 ARG A CA 1
ATOM 2541 C C . ARG A 1 320 ? 4.053 -1.093 -28.126 1.00 47.91 320 ARG A C 1
ATOM 2543 O O . ARG A 1 320 ? 4.150 -1.299 -26.918 1.00 47.91 320 ARG A O 1
ATOM 2550 N N . TRP A 1 321 ? 3.262 -0.141 -28.621 1.00 43.41 321 TRP A N 1
ATOM 2551 C CA . TRP A 1 321 ? 2.468 0.773 -27.789 1.00 43.41 321 TRP A CA 1
ATOM 2552 C C . TRP A 1 321 ? 1.191 0.122 -27.248 1.00 43.41 321 TRP A C 1
ATOM 2554 O O . TRP A 1 321 ? 0.838 0.355 -26.092 1.00 43.41 321 TRP A O 1
ATOM 2564 N N . LYS A 1 322 ? 0.548 -0.764 -28.026 1.00 59.03 322 LYS A N 1
ATOM 2565 C CA . LYS A 1 322 ? -0.633 -1.524 -27.577 1.00 59.03 322 LYS A CA 1
ATOM 2566 C C . LYS A 1 322 ? -0.318 -2.436 -26.390 1.00 59.03 322 LYS A C 1
ATOM 2568 O O . LYS A 1 322 ? -1.061 -2.424 -25.414 1.00 59.03 322 LYS A O 1
ATOM 2573 N N . ILE A 1 323 ? 0.817 -3.140 -26.415 1.00 67.12 323 ILE A N 1
ATOM 2574 C CA . ILE A 1 323 ? 1.242 -4.014 -25.305 1.00 67.12 323 ILE A CA 1
ATOM 2575 C C . ILE A 1 323 ? 1.578 -3.193 -24.047 1.00 67.12 323 ILE A C 1
ATOM 2577 O O . ILE A 1 323 ? 1.241 -3.587 -22.928 1.00 67.12 323 ILE A O 1
ATOM 2581 N N . ARG A 1 324 ? 2.195 -2.014 -24.213 1.00 64.06 324 ARG A N 1
ATOM 2582 C CA . ARG A 1 324 ? 2.532 -1.112 -23.098 1.00 64.06 324 ARG A CA 1
ATOM 2583 C C . ARG A 1 324 ? 1.283 -0.483 -22.466 1.00 64.06 324 ARG A C 1
ATOM 2585 O O . ARG A 1 324 ? 1.178 -0.455 -21.242 1.00 64.06 324 ARG A O 1
ATOM 2592 N N . MET A 1 325 ? 0.311 -0.060 -23.279 1.00 66.44 325 MET A N 1
ATOM 2593 C CA . MET A 1 325 ? -0.984 0.433 -22.794 1.00 66.44 325 MET A CA 1
ATOM 2594 C C . MET A 1 325 ? -1.818 -0.663 -22.126 1.00 66.44 325 MET A C 1
ATOM 2596 O O . MET A 1 325 ? -2.444 -0.403 -21.102 1.00 66.44 325 MET A O 1
ATOM 2600 N N . GLN A 1 326 ? -1.810 -1.892 -22.651 1.00 70.69 326 GLN A N 1
ATOM 2601 C CA . GLN A 1 326 ? -2.519 -3.012 -22.026 1.00 70.69 326 GLN A CA 1
ATOM 2602 C C . GLN A 1 326 ? -1.946 -3.348 -20.645 1.00 70.69 326 GLN A C 1
ATOM 2604 O O . GLN A 1 326 ? -2.717 -3.505 -19.700 1.00 70.69 326 GLN A O 1
ATOM 2609 N N . LYS A 1 327 ? -0.615 -3.359 -20.482 1.00 73.38 327 LYS A N 1
ATOM 2610 C CA . LYS A 1 327 ? 0.016 -3.543 -19.163 1.00 73.38 327 LYS A CA 1
ATOM 2611 C C . LYS A 1 327 ? -0.300 -2.402 -18.190 1.00 73.38 327 LYS A C 1
ATOM 2613 O O . LYS A 1 327 ? -0.587 -2.671 -17.026 1.00 73.38 327 LYS A O 1
ATOM 2618 N N . TRP A 1 328 ? -0.318 -1.150 -18.656 1.00 70.00 328 TRP A N 1
ATOM 2619 C CA . TRP A 1 328 ? -0.703 -0.003 -17.822 1.00 70.00 328 TRP A CA 1
ATOM 2620 C C . TRP A 1 328 ? -2.163 -0.102 -17.360 1.00 70.00 328 TRP A C 1
ATOM 2622 O O . TRP A 1 328 ? -2.467 0.107 -16.185 1.00 70.00 328 TRP A O 1
ATOM 2632 N N . ASN A 1 329 ? -3.077 -0.449 -18.266 1.00 69.50 329 ASN A N 1
ATOM 2633 C CA . ASN A 1 329 ? -4.499 -0.581 -17.950 1.00 69.50 329 ASN A CA 1
ATOM 2634 C C . ASN A 1 329 ? -4.779 -1.757 -17.007 1.00 69.50 329 ASN A C 1
ATOM 2636 O O . ASN A 1 329 ? -5.619 -1.628 -16.115 1.00 69.50 329 ASN A O 1
ATOM 2640 N N . LEU A 1 330 ? -4.033 -2.858 -17.138 1.00 75.12 330 LEU A N 1
ATOM 2641 C CA . LEU A 1 330 ? -4.117 -3.996 -16.224 1.00 75.12 330 LEU A CA 1
ATOM 2642 C C . LEU A 1 330 ? -3.633 -3.620 -14.814 1.00 75.12 330 LEU A C 1
ATOM 2644 O O . LEU A 1 330 ? -4.331 -3.884 -13.837 1.00 75.12 330 LEU A O 1
ATOM 2648 N N . TRP A 1 331 ? -2.503 -2.912 -14.708 1.00 77.00 331 TRP A N 1
ATOM 2649 C CA . TRP A 1 331 ? -1.989 -2.415 -13.428 1.00 77.00 331 TRP A CA 1
ATOM 2650 C C . TRP A 1 331 ? -2.955 -1.416 -12.767 1.00 77.00 331 TRP A C 1
ATOM 2652 O O . TRP A 1 331 ? -3.243 -1.514 -11.574 1.00 77.00 331 TRP A O 1
ATOM 2662 N N . ARG A 1 332 ? -3.559 -0.511 -13.553 1.00 68.81 332 ARG A N 1
ATOM 2663 C CA . ARG A 1 332 ? -4.585 0.433 -13.074 1.00 68.81 332 ARG A CA 1
ATOM 2664 C C . ARG A 1 332 ? -5.836 -0.289 -12.551 1.00 68.81 332 ARG A C 1
ATOM 2666 O O . ARG A 1 332 ? -6.350 0.091 -11.501 1.00 68.81 332 ARG A O 1
ATOM 2673 N N . GLN A 1 333 ? -6.314 -1.332 -13.235 1.00 71.25 333 GLN A N 1
ATOM 2674 C CA . GLN A 1 333 ? -7.445 -2.141 -12.754 1.00 71.25 333 GLN A CA 1
ATOM 2675 C C . GLN A 1 333 ? -7.112 -2.915 -11.475 1.00 71.25 333 GLN A C 1
ATOM 2677 O O . GLN A 1 333 ? -7.973 -3.058 -10.608 1.00 71.25 333 GLN A O 1
ATOM 2682 N N . GLN A 1 334 ? -5.875 -3.391 -11.330 1.00 68.25 334 GLN A N 1
ATOM 2683 C CA . GLN A 1 334 ? -5.447 -4.146 -10.154 1.00 68.25 334 GLN A CA 1
ATOM 2684 C C . GLN A 1 334 ? -5.300 -3.246 -8.914 1.00 68.25 334 GLN A C 1
ATOM 2686 O O . GLN A 1 334 ? -5.677 -3.648 -7.814 1.00 68.25 334 GLN A O 1
ATOM 2691 N N . MET A 1 335 ? -4.861 -1.997 -9.100 1.00 64.31 335 MET A N 1
ATOM 2692 C CA . MET A 1 335 ? -4.770 -0.988 -8.035 1.00 64.31 335 MET A CA 1
ATOM 2693 C C . MET A 1 335 ? -6.130 -0.361 -7.680 1.00 64.31 335 MET A C 1
ATOM 2695 O O . MET A 1 335 ? -6.360 -0.002 -6.527 1.00 64.31 335 MET A O 1
ATOM 2699 N N . GLY A 1 336 ? -7.064 -0.272 -8.636 1.00 50.19 336 GLY A N 1
ATOM 2700 C CA . GLY A 1 336 ? -8.430 0.217 -8.400 1.00 50.19 336 GLY A CA 1
ATOM 2701 C C . GLY A 1 336 ? -9.306 -0.733 -7.571 1.00 50.19 336 GLY A C 1
ATOM 2702 O O . GLY A 1 336 ? -10.227 -0.284 -6.896 1.00 50.19 336 GLY A O 1
ATOM 2703 N N . LYS A 1 337 ? -8.992 -2.035 -7.560 1.00 53.19 337 LYS A N 1
ATOM 2704 C CA . LYS A 1 337 ? -9.729 -3.060 -6.799 1.00 53.19 337 LYS A CA 1
ATOM 2705 C C . LYS A 1 337 ? -9.327 -3.169 -5.320 1.00 53.19 337 LYS A C 1
ATOM 2707 O O . LYS A 1 337 ? -9.989 -3.882 -4.580 1.00 53.19 337 LYS A O 1
ATOM 2712 N N . ARG A 1 338 ? -8.289 -2.451 -4.866 1.00 48.75 338 ARG A N 1
ATOM 2713 C CA . ARG A 1 338 ? -7.855 -2.429 -3.450 1.00 48.75 338 ARG A CA 1
ATOM 2714 C C . ARG A 1 338 ? -8.440 -1.274 -2.622 1.00 48.75 338 ARG A C 1
ATOM 2716 O O . ARG A 1 338 ? -8.052 -1.091 -1.476 1.00 48.75 338 ARG A O 1
ATOM 2723 N N . LYS A 1 339 ? -9.387 -0.500 -3.169 1.00 50.00 339 LYS A N 1
ATOM 2724 C CA . LYS A 1 339 ? -10.158 0.518 -2.429 1.00 50.00 339 LYS A CA 1
ATOM 2725 C C . LYS A 1 339 ? -11.624 0.107 -2.287 1.00 50.00 339 LYS A C 1
ATOM 2727 O O . LYS A 1 339 ? -12.522 0.784 -2.770 1.00 50.00 339 LYS A O 1
ATOM 2732 N N . THR A 1 340 ? -11.872 -0.992 -1.593 1.00 47.59 340 THR A N 1
ATOM 2733 C CA . THR A 1 340 ? -13.171 -1.244 -0.960 1.00 47.59 340 THR A CA 1
ATOM 2734 C C . THR A 1 340 ? -12.962 -1.167 0.539 1.00 47.59 340 THR A C 1
ATOM 2736 O O . THR A 1 340 ? -12.605 -2.146 1.183 1.00 47.59 340 THR A O 1
ATOM 2739 N N . ILE A 1 341 ? -13.133 0.040 1.074 1.00 47.97 341 ILE A N 1
ATOM 2740 C CA . ILE A 1 341 ? -13.331 0.249 2.507 1.00 47.97 341 ILE A CA 1
ATOM 2741 C C . ILE A 1 341 ? -14.681 -0.410 2.847 1.00 47.97 341 ILE A C 1
ATOM 2743 O O . ILE A 1 341 ? -15.666 -0.115 2.159 1.00 47.97 341 ILE A O 1
ATOM 2747 N N . PRO A 1 342 ? -14.766 -1.304 3.847 1.00 38.53 342 PRO A N 1
ATOM 2748 C CA . PRO A 1 342 ? -16.041 -1.860 4.280 1.00 38.53 342 PRO A CA 1
ATOM 2749 C C . PRO A 1 342 ? -16.972 -0.730 4.736 1.00 38.53 342 PRO A C 1
ATOM 2751 O O . PRO A 1 342 ? -16.610 0.084 5.583 1.00 38.53 342 PRO A O 1
ATOM 2754 N N . LYS A 1 343 ? -18.193 -0.683 4.191 1.00 47.31 343 LYS A N 1
ATOM 2755 C CA . LYS A 1 343 ? -19.242 0.299 4.535 1.00 47.31 343 LYS A CA 1
ATOM 2756 C C . LYS A 1 343 ? -19.801 0.143 5.966 1.00 47.31 343 LYS A C 1
ATOM 2758 O O . LYS A 1 343 ? -20.813 0.754 6.284 1.00 47.31 343 LYS A O 1
ATOM 2763 N N . SER A 1 344 ? -19.171 -0.651 6.832 1.00 44.84 344 SER A N 1
ATOM 2764 C CA . SER A 1 344 ? -19.631 -0.910 8.202 1.00 44.84 344 SER A CA 1
ATOM 2765 C C . SER A 1 344 ? -19.121 0.089 9.249 1.00 44.84 344 SER A C 1
ATOM 2767 O O . SER A 1 344 ? -19.518 -0.013 10.403 1.00 44.84 344 SER A O 1
ATOM 2769 N N . LEU A 1 345 ? -18.289 1.074 8.881 1.00 43.31 345 LEU A N 1
ATOM 2770 C CA . LEU A 1 345 ? -17.716 2.040 9.840 1.00 43.31 345 LEU A CA 1
ATOM 2771 C C . LEU A 1 345 ? -18.157 3.500 9.641 1.00 43.31 345 LEU A C 1
ATOM 2773 O O . LEU A 1 345 ? -17.646 4.395 10.307 1.00 43.31 345 LEU A O 1
ATOM 2777 N N . THR A 1 346 ? -19.129 3.781 8.767 1.00 41.25 346 THR A N 1
ATOM 2778 C CA . THR A 1 346 ? -19.594 5.165 8.529 1.00 41.25 346 THR A CA 1
ATOM 2779 C C . THR A 1 346 ? -20.678 5.631 9.515 1.00 41.25 346 THR A C 1
ATOM 2781 O O . THR A 1 346 ? -21.047 6.801 9.508 1.00 41.25 346 THR A O 1
ATOM 2784 N N . THR A 1 347 ? -21.151 4.774 10.423 1.00 45.44 347 THR A N 1
ATOM 2785 C CA . THR A 1 347 ? -22.269 5.108 11.331 1.00 45.44 347 THR A CA 1
ATOM 2786 C C . THR A 1 347 ? -21.843 5.605 12.720 1.00 45.44 347 THR A C 1
ATOM 2788 O O . THR A 1 347 ? -22.702 5.858 13.554 1.00 45.44 347 THR A O 1
ATOM 2791 N N . LEU A 1 348 ? -20.545 5.795 12.991 1.00 41.09 348 LEU A N 1
ATOM 2792 C CA . LEU A 1 348 ? -20.059 6.178 14.333 1.00 41.09 348 LEU A CA 1
ATOM 2793 C C . LEU A 1 348 ? -19.487 7.601 14.457 1.00 41.09 348 LEU A C 1
ATOM 2795 O O . LEU A 1 348 ? -19.107 8.000 15.550 1.00 41.09 348 LEU A O 1
ATOM 2799 N N . PHE A 1 349 ? -19.490 8.410 13.391 1.00 36.41 349 PHE A N 1
ATOM 2800 C CA . PHE A 1 349 ? -18.932 9.776 13.427 1.00 36.41 349 PHE A CA 1
ATOM 2801 C C . PHE A 1 349 ? -19.956 10.923 13.386 1.00 36.41 349 PHE A C 1
ATOM 2803 O O . PHE A 1 349 ? -19.566 12.085 13.297 1.00 36.41 349 PHE A O 1
ATOM 2810 N N . LEU A 1 350 ? -21.259 10.638 13.495 1.00 42.66 350 LEU A N 1
ATOM 2811 C CA . LEU A 1 350 ? -22.312 11.671 13.489 1.00 42.66 350 LEU A CA 1
ATOM 2812 C C . LEU A 1 350 ? -22.952 11.958 14.857 1.00 42.66 350 LEU A C 1
ATOM 2814 O O . LEU A 1 350 ? -23.846 12.793 14.939 1.00 42.66 350 LEU A O 1
ATOM 2818 N N . PHE A 1 351 ? -22.467 11.347 15.938 1.00 39.12 351 PHE A N 1
ATOM 2819 C CA . PHE A 1 351 ? -23.013 11.538 17.286 1.00 39.12 351 PHE A CA 1
ATOM 2820 C C . PHE A 1 351 ? -22.005 12.201 18.232 1.00 39.12 351 PHE A C 1
ATOM 2822 O O . PHE A 1 351 ? -21.686 11.674 19.288 1.00 39.12 351 PHE A O 1
ATOM 2829 N N . ASN A 1 352 ? -21.470 13.368 17.861 1.00 36.62 352 ASN A N 1
ATOM 2830 C CA . ASN A 1 352 ? -20.907 14.269 18.872 1.00 36.62 352 ASN A CA 1
ATOM 2831 C C . ASN A 1 352 ? -20.890 15.732 18.404 1.00 36.62 352 ASN A C 1
ATOM 2833 O O . ASN A 1 352 ? -19.843 16.304 18.106 1.00 36.62 352 ASN A O 1
ATOM 2837 N N . LYS A 1 353 ? -22.080 16.328 18.261 1.00 43.94 353 LYS A N 1
ATOM 2838 C CA . LYS A 1 353 ? -22.248 17.790 18.179 1.00 43.94 353 LYS A CA 1
ATOM 2839 C C . LYS A 1 353 ? -23.690 18.199 18.515 1.00 43.94 353 LYS A C 1
ATOM 2841 O O . LYS A 1 353 ? -24.515 18.374 17.624 1.00 43.94 353 LYS A O 1
ATOM 2846 N N . LYS A 1 354 ? -23.980 18.305 19.815 1.00 43.75 354 LYS A N 1
ATOM 2847 C CA . LYS A 1 354 ? -25.067 19.083 20.458 1.00 43.75 354 LYS A CA 1
ATOM 2848 C C . LYS A 1 354 ? -24.820 18.994 21.976 1.00 43.75 354 LYS A C 1
ATOM 2850 O O . LYS A 1 354 ? -25.008 17.920 22.523 1.00 43.75 354 LYS A O 1
ATOM 2855 N N . SER A 1 355 ? -24.111 19.970 22.555 1.00 43.78 355 SER A N 1
ATOM 2856 C CA . SER A 1 355 ? -24.646 21.099 23.367 1.00 43.78 355 SER A CA 1
ATOM 2857 C C . SER A 1 355 ? -24.962 20.698 24.819 1.00 43.78 355 SER A C 1
ATOM 2859 O O . SER A 1 355 ? -25.272 19.528 25.033 1.00 43.78 355 SER A O 1
ATOM 2861 N N . PRO A 1 356 ? -24.927 21.611 25.814 1.00 59.06 356 PRO A N 1
ATOM 2862 C CA . PRO A 1 356 ? -24.896 23.084 25.747 1.00 59.06 356 PRO A CA 1
ATOM 2863 C C . PRO A 1 356 ? -23.500 23.702 25.677 1.00 59.06 356 PRO A C 1
ATOM 2865 O O . PRO A 1 356 ? -22.611 23.258 26.435 1.00 59.06 35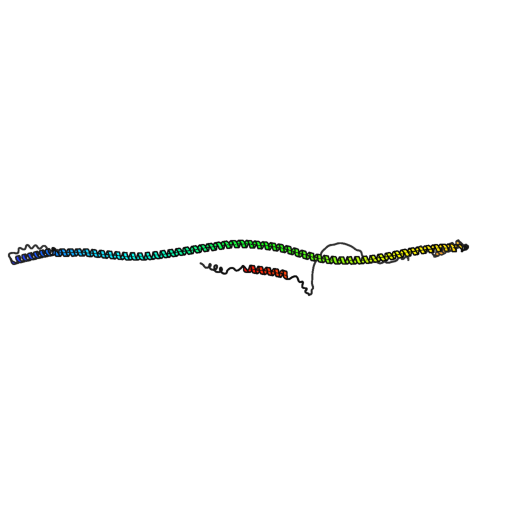6 PRO A O 1
#

Radius of gyration: 96.2 Å; chains: 1; bounding box: 184×73×266 Å

Organism: Eleginops maclovinus (NCBI:txid56733)

Sequence (356 aa):
MPRDSQSKTAAIAAVATVGNCQNCSVLHQSLTEYVSSFLALKQRVAVSDDAIGLQQQLEELQIRLVTLEKRTADYEILQAELEEKKGALKTFGQMSEEMEQLKQEHSKMIAENEKLEHHLKDVKELTETQTLENAQLKREKAGVENDLLKIQTSLKISQAQADQVERLIEENAKTASIKGSLENKVRLLEDSLCKQNHQISHLTKEKILLERNIDDLQVRMMKLERERCKDYRSTSTQATAPKEPKVDKEKFQMLLQNLWSCVEPQLQHTANLIHYQTSPESRSKEVLPSSPQNRLHSPLQNTSQSPAHKISQSHSSPMRWKIRMQKWNLWRQQMGKRKTIPKSLTTLFLFNKKSP